Protein AF-A0A530BSA9-F1 (afdb_monomer_lite)

Secondary structure (DSSP, 8-state):
----TTHHHHHHHHTTTSTT--HHHHHHHHHT--EEEEE-HHHHHSHHHHHHHHHHHHHHHHH-SEEEEEESSTTTHHHHHHHHHHHHHH-TT-EEESS-TT-SEEEEESSPPP---S-EEEEEEETTEEEEESSS---B-S----HHHHHHHHHHHHHHHHHHHGGG-TT-PPPSEEEEETTT--SS-TT----SS--EEEEEEEEE--SHHHHHHHHHHTT-TTEEEEEEEE--PBPPGGGTTT-TT--GGGTTSBHHHHHHHHTTTSEEEEEEE-S-HHHHHHHH-----SEEEE--S-HHHHHHHHHT--SEEEEEEE-SS-EEEEEEETTSSS--GGGGG--SSPPPPHHHHHHHHTT---

Radius of gyration: 21.4 Å; chains: 1; bounding box: 60×52×54 Å

Sequence (366 aa):
MAFANFIDRAATAASQVLADFHLGDFKAALEKQVVAVAFDDQAASCPEGQATLDLTVRLLARLYPVLAILPLDSAANSQTQALERLAKSINPKVGIRRSGKFATVCVVAGVTRPSLRCPTFFMGSDGWSAKLSRTDPVGSGPSLLPYGAGAASCFGAANVFRTIFAAQLTGAELDETIDLSLYSYDNTKAGEAGPIDFPVDLGETHLVGLGAIGHGSLWTLARQPGLSGRLHVIDHETIELSNLQRYALAGQAEIGMSKAVLATTALRSTALDVEAHPLKWAEYVMRRGNWVFDQVGVALDTAADRLAVQGALPRWIANAWTQEHDLGISRHGFDDSRACLCCMYLPSGKSKDEHQLIAEELGIPE

Structure (mmCIF, N/CA/C/O backbone):
data_AF-A0A530BSA9-F1
#
_entry.id   AF-A0A530BSA9-F1
#
loop_
_atom_site.group_PDB
_atom_site.id
_atom_site.type_symbol
_atom_site.label_atom_id
_atom_site.label_alt_id
_atom_site.label_comp_id
_atom_site.label_asym_id
_atom_site.label_entity_id
_atom_site.label_seq_id
_atom_site.pdbx_PDB_ins_code
_atom_site.Cartn_x
_atom_site.Cartn_y
_atom_site.Cartn_z
_atom_site.occupancy
_atom_site.B_iso_or_equiv
_atom_site.auth_seq_id
_atom_site.auth_comp_id
_atom_site.auth_asym_id
_atom_site.auth_atom_id
_atom_site.pdbx_PDB_model_num
ATOM 1 N N . MET A 1 1 ? -12.580 -16.799 18.072 1.00 59.59 1 MET A N 1
ATOM 2 C CA . MET A 1 1 ? -13.027 -16.015 16.893 1.00 59.59 1 MET A CA 1
ATOM 3 C C . MET A 1 1 ? -12.268 -16.504 15.668 1.00 59.59 1 MET A C 1
ATOM 5 O O . MET A 1 1 ? -11.357 -17.306 15.812 1.00 59.59 1 MET A O 1
ATOM 9 N N . ALA A 1 2 ? -12.671 -16.124 14.456 1.00 77.94 2 ALA A N 1
ATOM 10 C CA . ALA A 1 2 ? -12.071 -16.673 13.247 1.00 77.94 2 ALA A CA 1
ATOM 11 C C . ALA A 1 2 ? -11.001 -15.699 12.708 1.00 77.94 2 ALA A C 1
ATOM 13 O O . ALA A 1 2 ? -11.318 -14.666 12.133 1.00 77.94 2 ALA A O 1
ATOM 14 N N . PHE A 1 3 ? -9.725 -16.007 12.952 1.00 92.00 3 PHE A N 1
ATOM 15 C CA . PHE A 1 3 ? -8.593 -15.267 12.383 1.00 92.00 3 PHE A CA 1
ATOM 16 C C . PHE A 1 3 ? -8.544 -15.402 10.856 1.00 92.00 3 PHE A C 1
ATOM 18 O O . PHE A 1 3 ? -9.122 -16.338 10.289 1.00 92.00 3 PHE A O 1
ATOM 25 N N . ALA A 1 4 ? -7.799 -14.504 10.204 1.00 93.81 4 ALA A N 1
ATOM 26 C CA . ALA A 1 4 ? -7.450 -14.663 8.798 1.00 93.81 4 ALA A CA 1
ATOM 27 C C . ALA A 1 4 ? -6.827 -16.049 8.549 1.00 93.81 4 ALA A C 1
ATOM 29 O O . ALA A 1 4 ? -6.046 -16.550 9.357 1.00 93.81 4 ALA A O 1
ATOM 30 N N . ASN A 1 5 ? -7.148 -16.676 7.417 1.00 95.38 5 ASN A N 1
ATOM 31 C CA . ASN A 1 5 ? -6.605 -17.987 7.028 1.00 95.38 5 ASN A CA 1
ATOM 32 C C . ASN A 1 5 ? -5.099 -17.965 6.697 1.00 95.38 5 ASN A C 1
ATOM 34 O O . ASN A 1 5 ? -4.520 -19.014 6.450 1.00 95.38 5 ASN A O 1
ATOM 38 N N . PHE A 1 6 ? -4.473 -16.790 6.729 1.00 95.38 6 PHE A N 1
ATOM 39 C CA . PHE A 1 6 ? -3.034 -16.566 6.584 1.00 95.38 6 PHE A CA 1
ATOM 40 C C . PHE A 1 6 ? -2.387 -16.006 7.868 1.00 95.38 6 PHE A C 1
ATOM 42 O O . PHE A 1 6 ? -1.266 -15.497 7.825 1.00 95.38 6 PHE A O 1
ATOM 49 N N . ILE A 1 7 ? -3.076 -16.082 9.019 1.00 95.06 7 ILE A N 1
ATOM 50 C CA . ILE A 1 7 ? -2.608 -15.501 10.290 1.00 95.06 7 ILE A CA 1
ATOM 51 C C . ILE A 1 7 ? -1.245 -16.034 10.728 1.00 95.06 7 ILE A C 1
ATOM 53 O O . ILE A 1 7 ? -0.469 -15.280 11.299 1.00 95.06 7 ILE A O 1
ATOM 57 N N . ASP A 1 8 ? -0.920 -17.293 10.437 1.00 93.94 8 ASP A N 1
ATOM 58 C CA . ASP A 1 8 ? 0.343 -17.882 10.887 1.00 93.94 8 ASP A CA 1
ATOM 59 C C . ASP A 1 8 ? 1.545 -17.179 10.242 1.00 93.94 8 ASP A C 1
ATOM 61 O O . ASP A 1 8 ? 2.559 -16.970 10.897 1.00 93.94 8 ASP A O 1
ATOM 65 N N . ARG A 1 9 ? 1.402 -16.679 9.006 1.00 93.94 9 ARG A N 1
ATOM 66 C CA . ARG A 1 9 ? 2.452 -15.878 8.368 1.00 93.94 9 ARG A CA 1
ATOM 67 C C . ARG A 1 9 ? 2.527 -14.451 8.918 1.00 93.94 9 ARG A C 1
ATOM 69 O O . ARG A 1 9 ? 3.615 -13.883 8.960 1.00 93.94 9 ARG A O 1
ATOM 76 N N . ALA A 1 10 ? 1.407 -13.871 9.350 1.00 92.69 10 ALA A N 1
ATOM 77 C CA . ALA A 1 10 ? 1.422 -12.603 10.083 1.00 92.69 10 ALA A CA 1
ATOM 78 C C . ALA A 1 10 ? 2.063 -12.771 11.473 1.00 92.69 10 ALA A C 1
ATOM 80 O O . ALA A 1 10 ? 2.813 -11.905 11.907 1.00 92.69 10 ALA A O 1
ATOM 81 N N . ALA A 1 11 ? 1.831 -13.910 12.131 1.00 94.75 11 ALA A N 1
ATOM 82 C CA . ALA A 1 11 ? 2.467 -14.271 13.390 1.00 94.75 11 ALA A CA 1
ATOM 83 C C . ALA A 1 11 ? 3.986 -14.444 13.238 1.00 94.75 11 ALA A C 1
ATOM 85 O O . ALA A 1 11 ? 4.717 -13.946 14.081 1.00 94.75 11 ALA A O 1
ATOM 86 N N . THR A 1 12 ? 4.470 -15.055 12.147 1.00 93.50 12 THR A N 1
ATOM 87 C CA . THR A 1 12 ? 5.915 -15.109 11.844 1.00 93.50 12 THR A CA 1
ATOM 88 C C . THR A 1 12 ? 6.534 -13.719 11.691 1.00 93.50 12 THR A C 1
ATOM 90 O O . THR A 1 12 ? 7.651 -13.497 12.133 1.00 93.50 12 THR A O 1
ATOM 93 N N . ALA A 1 13 ? 5.830 -12.769 11.067 1.00 90.88 13 ALA A N 1
ATOM 94 C CA . ALA A 1 13 ? 6.328 -11.396 10.974 1.00 90.88 13 ALA A CA 1
ATOM 95 C C . ALA A 1 13 ? 6.307 -10.702 12.347 1.00 90.88 13 ALA A C 1
ATOM 97 O O . ALA A 1 13 ? 7.261 -10.033 12.724 1.00 90.88 13 ALA A O 1
ATOM 98 N N . ALA A 1 14 ? 5.242 -10.902 13.128 1.00 93.00 14 ALA A N 1
ATOM 99 C CA . ALA A 1 14 ? 5.136 -10.348 14.473 1.00 93.00 14 ALA A CA 1
ATOM 100 C C . ALA A 1 14 ? 6.213 -10.903 15.422 1.00 93.00 14 ALA A C 1
ATOM 102 O O . ALA A 1 14 ? 6.754 -10.149 16.223 1.00 93.00 14 ALA A O 1
ATOM 103 N N . SER A 1 15 ? 6.583 -12.183 15.306 1.00 93.94 15 SER A N 1
ATOM 104 C CA . SER A 1 15 ? 7.619 -12.795 16.149 1.00 93.94 15 SER A CA 1
ATOM 105 C C . SER A 1 15 ? 9.019 -12.226 15.927 1.00 93.94 15 SER A C 1
ATOM 107 O O . SER A 1 15 ? 9.897 -12.480 16.739 1.00 93.94 15 SER A O 1
ATOM 109 N N . GLN A 1 16 ? 9.242 -11.491 14.833 1.00 90.44 16 GLN A N 1
ATOM 110 C CA . GLN A 1 16 ? 10.512 -10.809 14.575 1.00 90.44 16 GLN A CA 1
ATOM 111 C C . GLN A 1 16 ? 10.633 -9.490 15.348 1.00 90.44 16 GLN A C 1
ATOM 113 O O . GLN A 1 16 ? 11.740 -9.031 15.580 1.00 90.44 16 GLN A O 1
ATOM 118 N N . VAL A 1 17 ? 9.510 -8.885 15.754 1.00 90.19 17 VAL A N 1
ATOM 119 C CA . VAL A 1 17 ? 9.490 -7.546 16.372 1.00 90.19 17 VAL A CA 1
ATOM 120 C C . VAL A 1 17 ? 8.943 -7.532 17.799 1.00 90.19 17 VAL A C 1
ATOM 122 O O . VAL A 1 17 ? 9.199 -6.588 18.541 1.00 90.19 17 VAL A O 1
ATOM 125 N N . LEU A 1 18 ? 8.172 -8.548 18.192 1.00 93.69 18 LEU A N 1
ATOM 126 C CA . LEU A 1 18 ? 7.590 -8.662 19.528 1.00 93.69 18 LEU A CA 1
ATOM 127 C C . LEU A 1 18 ? 8.505 -9.477 20.448 1.00 93.69 18 LEU A C 1
ATOM 129 O O . LEU A 1 18 ? 8.825 -10.629 20.154 1.00 93.69 18 LEU A O 1
ATOM 133 N N . ALA A 1 19 ? 8.878 -8.893 21.585 1.00 93.38 19 ALA A N 1
ATOM 134 C CA . ALA A 1 19 ? 9.577 -9.581 22.662 1.00 93.38 19 ALA A CA 1
ATOM 135 C C . ALA A 1 19 ? 8.682 -10.648 23.317 1.00 93.38 19 ALA A C 1
ATOM 137 O O . ALA A 1 19 ? 7.460 -10.493 23.377 1.00 93.38 19 ALA A O 1
ATOM 138 N N . ASP A 1 20 ? 9.304 -11.724 23.813 1.00 92.31 20 ASP A N 1
ATOM 139 C CA . ASP A 1 20 ? 8.638 -12.846 24.495 1.00 92.31 20 ASP A CA 1
ATOM 140 C C . ASP A 1 20 ? 7.454 -13.432 23.699 1.00 92.31 20 ASP A C 1
ATOM 142 O O . ASP A 1 20 ? 6.377 -13.723 24.226 1.00 92.31 20 ASP A O 1
ATOM 146 N N . PHE A 1 21 ? 7.640 -13.579 22.383 1.00 95.62 21 PHE A N 1
ATOM 147 C CA . PHE A 1 21 ? 6.563 -13.971 21.485 1.00 95.62 21 PHE A CA 1
ATOM 148 C C . PHE A 1 21 ? 6.069 -15.406 21.731 1.00 95.62 21 PHE A C 1
ATOM 150 O O . PHE A 1 21 ? 6.778 -16.392 21.511 1.00 95.62 21 PHE A O 1
ATOM 157 N N . HIS A 1 22 ? 4.777 -15.524 22.040 1.00 95.31 22 HIS A N 1
ATOM 158 C CA . HIS A 1 22 ? 4.049 -16.788 22.063 1.00 95.31 22 HIS A CA 1
ATOM 159 C C . HIS A 1 22 ? 2.799 -16.711 21.180 1.00 95.31 22 HIS A C 1
ATOM 161 O O . HIS A 1 22 ? 1.947 -15.836 21.339 1.00 95.31 22 HIS A O 1
ATOM 167 N N . LEU A 1 23 ? 2.642 -17.676 20.265 1.00 94.88 23 LEU A N 1
ATOM 168 C CA . LEU A 1 23 ? 1.548 -17.680 19.283 1.00 94.88 23 LEU A CA 1
ATOM 169 C C . LEU A 1 23 ? 0.153 -17.645 19.933 1.00 94.88 23 LEU A C 1
ATOM 171 O O . LEU A 1 23 ? -0.753 -16.989 19.414 1.00 94.88 23 LEU A O 1
ATOM 175 N N . GLY A 1 24 ? -0.026 -18.364 21.046 1.00 94.94 24 GLY A N 1
ATOM 176 C CA . GLY A 1 24 ? -1.286 -18.395 21.792 1.00 94.94 24 GLY A CA 1
ATOM 177 C C . GLY A 1 24 ? -1.647 -17.027 22.370 1.00 94.94 24 GLY A C 1
ATOM 178 O O . GLY A 1 24 ? -2.765 -16.552 22.166 1.00 94.94 24 GLY A O 1
ATOM 179 N N . ASP A 1 25 ? -0.680 -16.365 23.003 1.00 94.94 25 ASP A N 1
ATOM 180 C CA . ASP A 1 25 ? -0.862 -15.049 23.619 1.00 94.94 25 ASP A CA 1
ATOM 181 C C . ASP A 1 25 ? -1.067 -13.957 22.573 1.00 94.94 25 ASP A C 1
ATOM 183 O O . ASP A 1 25 ? -1.945 -13.111 22.732 1.00 94.94 25 ASP A O 1
ATOM 187 N N . PHE A 1 26 ? -0.341 -14.018 21.454 1.00 96.44 26 PHE A N 1
ATOM 188 C CA . PHE A 1 26 ? -0.537 -13.128 20.312 1.00 96.44 26 PHE A CA 1
ATOM 189 C C . PHE A 1 26 ? -1.966 -13.221 19.757 1.00 96.44 26 PHE A C 1
ATOM 191 O O . PHE A 1 26 ? -2.657 -12.210 19.603 1.00 96.44 26 PHE A O 1
ATOM 198 N N . LYS A 1 27 ? -2.454 -14.446 19.516 1.00 96.00 27 LYS A N 1
ATOM 199 C CA . LYS A 1 27 ? -3.832 -14.694 19.065 1.00 96.00 27 LYS A CA 1
ATOM 200 C C . LYS A 1 27 ? -4.846 -14.190 20.102 1.00 96.00 27 LYS A C 1
ATOM 202 O O . LYS A 1 27 ? -5.770 -13.459 19.742 1.00 96.00 27 LYS A O 1
ATOM 207 N N . ALA A 1 28 ? -4.646 -14.491 21.384 1.00 95.06 28 ALA A N 1
ATOM 208 C CA . ALA A 1 28 ? -5.519 -14.027 22.462 1.00 95.06 28 ALA A CA 1
ATOM 209 C C . ALA A 1 28 ? -5.525 -12.493 22.614 1.00 95.06 28 ALA A C 1
ATOM 211 O O . ALA A 1 28 ? -6.565 -11.905 22.921 1.00 95.06 28 ALA A O 1
ATOM 212 N N . ALA A 1 29 ? -4.388 -11.827 22.390 1.00 95.69 29 ALA A N 1
ATOM 213 C CA . ALA A 1 29 ? -4.276 -10.373 22.413 1.00 95.69 29 ALA A CA 1
ATOM 214 C C . ALA A 1 29 ? -5.097 -9.736 21.289 1.00 95.69 29 ALA A C 1
ATOM 216 O O . ALA A 1 29 ? -5.849 -8.802 21.561 1.00 95.69 29 ALA A O 1
ATOM 217 N N . LEU A 1 30 ? -5.015 -10.278 20.067 1.00 96.88 30 LEU A N 1
ATOM 218 C CA . LEU A 1 30 ? -5.797 -9.832 18.910 1.00 96.88 30 LEU A CA 1
ATOM 219 C C . LEU A 1 30 ? -7.305 -10.069 19.079 1.00 96.88 30 LEU A C 1
ATOM 221 O O . LEU A 1 30 ? -8.102 -9.218 18.692 1.00 96.88 30 LEU A O 1
ATOM 225 N N . GLU A 1 31 ? -7.722 -11.190 19.673 1.00 95.62 31 GLU A N 1
ATOM 226 C CA . GLU A 1 31 ? -9.144 -11.501 19.901 1.00 95.62 31 GLU A CA 1
ATOM 227 C C . GLU A 1 31 ? -9.848 -10.522 20.836 1.00 95.62 31 GLU A C 1
ATOM 229 O O . GLU A 1 31 ? -11.055 -10.314 20.720 1.00 95.62 31 GLU A O 1
ATOM 234 N N . LYS A 1 32 ? -9.108 -9.906 21.757 1.00 95.62 32 LYS A N 1
ATOM 235 C CA . LYS A 1 32 ? -9.653 -8.889 22.662 1.00 95.62 32 LYS A CA 1
ATOM 236 C C . LYS A 1 32 ? -9.929 -7.563 21.953 1.00 95.62 32 LYS A C 1
ATOM 238 O O . LYS A 1 32 ? -10.599 -6.710 22.530 1.00 95.62 32 LYS A O 1
ATOM 243 N N . GLN A 1 33 ? -9.420 -7.377 20.734 1.00 96.94 33 GLN A N 1
ATOM 244 C CA . GLN A 1 33 ? -9.454 -6.094 20.047 1.00 96.94 33 GLN A CA 1
ATOM 245 C C . GLN A 1 33 ? -10.701 -5.931 19.190 1.00 96.94 33 GLN A C 1
ATOM 247 O O . GLN A 1 33 ? -11.131 -6.835 18.474 1.00 96.94 33 GLN A O 1
ATOM 252 N N . VAL A 1 34 ? -11.234 -4.716 19.223 1.00 97.81 34 VAL A N 1
ATOM 253 C CA . VAL A 1 34 ? -12.199 -4.218 18.247 1.00 97.81 34 VAL A CA 1
ATOM 254 C C . VAL A 1 34 ? -11.616 -2.917 17.733 1.00 97.81 34 VAL A C 1
ATOM 256 O O . VAL A 1 34 ? -11.692 -1.892 18.413 1.00 97.81 34 VAL A O 1
ATOM 259 N N . VAL A 1 35 ? -11.003 -2.969 16.553 1.00 98.62 35 VAL A N 1
ATOM 260 C CA . VAL A 1 35 ? -10.395 -1.781 15.952 1.00 98.62 35 VAL A CA 1
ATOM 261 C C . VAL A 1 35 ? -11.472 -1.027 15.185 1.00 98.62 35 VAL A C 1
ATOM 263 O O . VAL A 1 35 ? -12.074 -1.560 14.250 1.00 98.62 35 VAL A O 1
ATOM 266 N N . ALA A 1 36 ? -11.759 0.197 15.612 1.00 98.75 36 ALA A N 1
ATOM 267 C CA . ALA A 1 36 ? -12.737 1.052 14.960 1.00 98.75 36 ALA A CA 1
ATOM 268 C C . ALA A 1 36 ? -12.096 1.856 13.825 1.00 98.75 36 ALA A C 1
ATOM 270 O O . ALA A 1 36 ? -11.032 2.442 14.001 1.00 98.75 36 ALA A O 1
ATOM 271 N N . VAL A 1 37 ? -12.777 1.901 12.683 1.00 98.81 37 VAL A N 1
ATOM 272 C CA . VAL A 1 37 ? -12.518 2.812 11.567 1.00 98.81 37 VAL A CA 1
ATOM 273 C C . VAL A 1 37 ? -13.721 3.738 11.481 1.00 98.81 37 VAL A C 1
ATOM 275 O O . VAL A 1 37 ? -14.795 3.327 11.033 1.00 98.81 37 VAL A O 1
ATOM 278 N N . ALA A 1 38 ? -13.559 4.959 11.979 1.00 98.69 38 ALA A N 1
ATOM 279 C CA . ALA A 1 38 ? -14.596 5.979 11.980 1.00 98.69 38 ALA A CA 1
ATOM 280 C C . ALA A 1 38 ? -14.354 7.012 10.879 1.00 98.69 38 ALA A C 1
ATOM 282 O O . ALA A 1 38 ? -13.208 7.350 10.590 1.00 98.69 38 ALA A O 1
ATOM 283 N N . PHE A 1 39 ? -15.422 7.504 10.258 1.00 98.75 39 PHE A N 1
ATOM 284 C CA . PHE A 1 39 ? -15.304 8.480 9.179 1.00 98.75 39 PHE A CA 1
ATOM 285 C C . PHE A 1 39 ? -16.577 9.285 8.970 1.00 98.75 39 PHE A C 1
ATOM 287 O O . PHE A 1 39 ? -17.673 8.782 9.200 1.00 98.75 39 PHE A O 1
ATOM 294 N N . ASP A 1 40 ? -16.429 10.529 8.538 1.00 98.31 40 ASP A N 1
ATOM 295 C CA . ASP A 1 40 ? -17.534 11.423 8.193 1.00 98.31 40 ASP A CA 1
ATOM 296 C C . ASP A 1 40 ? -17.662 11.611 6.674 1.00 98.31 40 ASP A C 1
ATOM 298 O O . ASP A 1 40 ? -16.943 10.990 5.885 1.00 98.31 40 ASP A O 1
ATOM 302 N N . ASP A 1 41 ? -18.611 12.446 6.260 1.00 97.94 41 ASP A N 1
ATOM 303 C CA . ASP A 1 41 ? -18.875 12.754 4.858 1.00 97.94 41 ASP A CA 1
ATOM 304 C C . ASP A 1 41 ? -17.671 13.396 4.159 1.00 97.94 41 ASP A C 1
ATOM 306 O O . ASP A 1 41 ? -17.429 13.128 2.983 1.00 97.94 41 ASP A O 1
ATOM 310 N N . GLN A 1 42 ? -16.868 14.188 4.880 1.00 97.25 42 GLN A N 1
ATOM 311 C CA . GLN A 1 42 ? -15.681 14.841 4.324 1.00 97.25 42 GLN A CA 1
ATOM 312 C C . GLN A 1 42 ? -14.692 13.795 3.809 1.00 97.25 42 GLN A C 1
ATOM 314 O O . GLN A 1 42 ? -14.276 13.866 2.655 1.00 97.25 42 GLN A O 1
ATOM 319 N N . ALA A 1 43 ? -14.397 12.778 4.621 1.00 97.69 43 ALA A N 1
ATOM 320 C CA . ALA A 1 43 ? -13.536 11.678 4.201 1.00 97.69 43 ALA A CA 1
ATOM 321 C C . ALA A 1 43 ? -14.224 10.702 3.233 1.00 97.69 43 ALA A C 1
ATOM 323 O O . ALA A 1 43 ? -13.566 10.124 2.369 1.00 97.69 43 ALA A O 1
ATOM 324 N N . ALA A 1 44 ? -15.536 10.486 3.365 1.00 97.56 44 ALA A N 1
ATOM 325 C CA . ALA A 1 44 ? -16.269 9.555 2.508 1.00 97.56 44 ALA A CA 1
ATOM 326 C C . ALA A 1 44 ? -16.449 10.069 1.071 1.00 97.56 44 ALA A C 1
ATOM 328 O O . ALA A 1 44 ? -16.553 9.257 0.149 1.00 97.56 44 ALA A O 1
ATOM 329 N N . SER A 1 45 ? -16.501 11.387 0.874 1.00 95.81 45 SER A N 1
ATOM 330 C CA . SER A 1 45 ? -16.795 12.015 -0.419 1.00 95.81 45 SER A CA 1
ATOM 331 C C . SER A 1 45 ? -15.558 12.525 -1.162 1.00 95.81 45 SER A C 1
ATOM 333 O O . SER A 1 45 ? -15.601 12.611 -2.391 1.00 95.81 45 SER A O 1
ATOM 335 N N . CYS A 1 46 ? -14.455 12.833 -0.468 1.00 95.75 46 CYS A N 1
ATOM 336 C CA . CYS A 1 46 ? -13.243 13.333 -1.117 1.00 95.75 46 CYS A CA 1
ATOM 337 C C . CYS A 1 46 ? -12.288 12.197 -1.552 1.00 95.75 46 CYS A C 1
ATOM 339 O O . CYS A 1 46 ? -12.224 11.153 -0.894 1.00 95.75 46 CYS A O 1
ATOM 341 N N . PRO A 1 47 ? -11.511 12.373 -2.640 1.00 96.31 47 PRO A N 1
ATOM 342 C CA . PRO A 1 47 ? -10.653 11.307 -3.168 1.00 96.31 47 PRO A CA 1
ATOM 343 C C . PRO A 1 47 ? -9.556 10.865 -2.190 1.00 96.31 47 PRO A C 1
ATOM 345 O O . PRO A 1 47 ? -9.329 9.668 -2.008 1.00 96.31 47 PRO A O 1
ATOM 348 N N . GLU A 1 48 ? -8.906 11.814 -1.515 1.00 97.44 48 GLU A N 1
ATOM 349 C CA . GLU A 1 48 ? -7.875 11.528 -0.513 1.00 97.44 48 GLU A CA 1
ATOM 350 C C . GLU A 1 48 ? -8.422 10.766 0.704 1.00 97.44 48 GLU A C 1
ATOM 352 O O . GLU A 1 48 ? -7.802 9.814 1.187 1.00 97.44 48 GLU A O 1
ATOM 357 N N . GLY A 1 49 ? -9.608 11.146 1.186 1.00 98.06 49 GLY A N 1
ATOM 358 C CA . GLY A 1 49 ? -10.290 10.466 2.284 1.00 98.06 49 GLY A CA 1
ATOM 359 C C . GLY A 1 49 ? -10.691 9.041 1.906 1.00 98.06 49 GLY A C 1
ATOM 360 O O . GLY A 1 49 ? -10.435 8.099 2.659 1.00 98.06 49 GLY A O 1
ATOM 361 N N . GLN A 1 50 ? -11.214 8.842 0.693 1.00 98.12 50 GLN A N 1
ATOM 362 C CA . GLN A 1 50 ? -11.531 7.512 0.169 1.00 98.12 50 GLN A CA 1
ATOM 363 C C . GLN A 1 50 ? -10.284 6.633 0.014 1.00 98.12 50 GLN A C 1
ATOM 365 O O . GLN A 1 50 ? -10.329 5.448 0.354 1.00 98.12 50 GLN A O 1
ATOM 370 N N . ALA A 1 51 ? -9.170 7.194 -0.467 1.00 98.38 51 ALA A N 1
ATOM 371 C CA . ALA A 1 51 ? -7.894 6.489 -0.552 1.00 98.38 51 ALA A CA 1
ATOM 372 C C . ALA A 1 51 ? -7.375 6.100 0.842 1.00 98.38 51 ALA A C 1
ATOM 374 O O . ALA A 1 51 ? -6.969 4.953 1.040 1.00 98.38 51 ALA A O 1
ATOM 375 N N . THR A 1 52 ? -7.476 7.013 1.815 1.00 98.69 52 THR A N 1
ATOM 376 C CA . THR A 1 52 ? -7.128 6.751 3.219 1.00 98.69 52 THR A CA 1
ATOM 377 C C . THR A 1 52 ? -7.952 5.583 3.770 1.00 98.69 52 THR A C 1
ATOM 379 O O . THR A 1 52 ? -7.413 4.596 4.264 1.00 98.69 52 THR A O 1
ATOM 382 N N . LEU A 1 53 ? -9.278 5.627 3.609 1.00 98.81 53 LEU A N 1
ATOM 383 C CA . LEU A 1 53 ? -10.177 4.577 4.090 1.00 98.81 53 LEU A CA 1
ATOM 384 C C . LEU A 1 53 ? -9.924 3.216 3.426 1.00 98.81 53 LEU A C 1
ATOM 386 O O . LEU A 1 53 ? -9.917 2.195 4.119 1.00 98.81 53 LEU A O 1
ATOM 390 N N . ASP A 1 54 ? -9.704 3.182 2.108 1.00 98.69 54 ASP A N 1
ATOM 391 C CA . ASP A 1 54 ? -9.406 1.946 1.373 1.00 98.69 54 ASP A CA 1
ATOM 392 C C . ASP A 1 54 ? -8.126 1.280 1.899 1.00 98.69 54 ASP A C 1
ATOM 394 O O . ASP A 1 54 ? -8.151 0.090 2.233 1.00 98.69 54 ASP A O 1
ATOM 398 N N . LEU A 1 55 ? -7.024 2.027 2.032 1.00 98.81 55 LEU A N 1
ATOM 399 C CA . LEU A 1 55 ? -5.763 1.446 2.492 1.00 98.81 55 LEU A CA 1
ATOM 400 C C . LEU A 1 55 ? -5.797 1.096 3.981 1.00 98.81 55 LEU A C 1
ATOM 402 O O . LEU A 1 55 ? -5.375 -0.001 4.344 1.00 98.81 55 LEU A O 1
ATOM 406 N N . THR A 1 56 ? -6.365 1.945 4.841 1.00 98.88 56 THR A N 1
ATOM 407 C CA . THR A 1 56 ? -6.550 1.617 6.262 1.00 98.88 56 THR A CA 1
ATOM 408 C C . THR A 1 56 ? -7.320 0.308 6.432 1.00 98.88 56 THR A C 1
ATOM 410 O O . THR A 1 56 ? -6.869 -0.579 7.157 1.00 98.88 56 THR A O 1
ATOM 413 N N . VAL A 1 57 ? -8.454 0.129 5.744 1.00 98.75 57 VAL A N 1
ATOM 414 C CA . VAL A 1 57 ? -9.231 -1.116 5.848 1.00 98.75 57 VAL A CA 1
ATOM 415 C C . VAL A 1 57 ? -8.437 -2.310 5.322 1.00 98.75 57 VAL A C 1
ATOM 417 O O . VAL A 1 57 ? -8.471 -3.375 5.944 1.00 98.75 57 VAL A O 1
ATOM 420 N N . ARG A 1 58 ? -7.675 -2.146 4.231 1.00 98.56 58 ARG A N 1
ATOM 421 C CA . ARG A 1 58 ? -6.783 -3.199 3.722 1.00 98.56 58 ARG A CA 1
ATOM 422 C C . ARG A 1 58 ? -5.770 -3.645 4.765 1.00 98.56 58 ARG A C 1
ATOM 424 O O . ARG A 1 58 ? -5.611 -4.850 4.956 1.00 98.56 58 ARG A O 1
ATOM 431 N N . LEU A 1 59 ? -5.107 -2.701 5.426 1.00 98.50 59 LEU A N 1
ATOM 432 C CA . LEU A 1 59 ? -4.093 -2.982 6.439 1.00 98.50 59 LEU A CA 1
ATOM 433 C C . LEU A 1 59 ? -4.716 -3.647 7.670 1.00 98.50 59 LEU A C 1
ATOM 435 O O . LEU A 1 59 ? -4.284 -4.722 8.085 1.00 98.50 59 LEU A O 1
ATOM 439 N N . LEU A 1 60 ? -5.784 -3.062 8.217 1.00 98.50 60 LEU A N 1
ATOM 440 C CA . LEU A 1 60 ? -6.383 -3.541 9.460 1.00 98.50 60 LEU A CA 1
ATOM 441 C C . LEU A 1 60 ? -7.051 -4.916 9.306 1.00 98.50 60 LEU A C 1
ATOM 443 O O . LEU A 1 60 ? -6.901 -5.765 10.184 1.00 98.50 60 LEU A O 1
ATOM 447 N N . ALA A 1 61 ? -7.737 -5.183 8.188 1.00 97.88 61 ALA A N 1
ATOM 448 C CA . ALA A 1 61 ? -8.437 -6.455 7.969 1.00 97.88 61 ALA A CA 1
ATOM 449 C C . ALA A 1 61 ? -7.497 -7.672 7.856 1.00 97.88 61 ALA A C 1
ATOM 451 O O . ALA A 1 61 ? -7.941 -8.810 8.034 1.00 97.88 61 ALA A O 1
ATOM 452 N N . ARG A 1 62 ? -6.206 -7.448 7.566 1.00 96.81 62 ARG A N 1
ATOM 453 C CA . ARG A 1 62 ? -5.183 -8.506 7.465 1.00 96.81 62 ARG A CA 1
ATOM 454 C C . ARG A 1 62 ? -4.770 -9.058 8.819 1.00 96.81 62 ARG A C 1
ATOM 456 O O . ARG A 1 62 ? -4.431 -10.234 8.907 1.00 96.81 62 ARG A O 1
ATOM 463 N N . LEU A 1 63 ? -4.798 -8.221 9.852 1.00 97.06 63 LEU A N 1
ATOM 464 C CA . LEU A 1 63 ? -4.280 -8.570 11.170 1.00 97.06 63 LEU A CA 1
ATOM 465 C C . LEU A 1 63 ? -5.387 -8.707 12.216 1.00 97.06 63 LEU A C 1
ATOM 467 O O . LEU A 1 63 ? -5.391 -9.664 12.990 1.00 97.06 63 LEU A O 1
ATOM 471 N N . TYR A 1 64 ? -6.338 -7.774 12.239 1.00 97.75 64 TYR A N 1
ATOM 472 C CA . TYR A 1 64 ? -7.323 -7.701 13.311 1.00 97.75 64 TYR A CA 1
ATOM 473 C C . TYR A 1 64 ? -8.570 -8.531 12.985 1.00 97.75 64 TYR A C 1
ATOM 475 O O . TYR A 1 64 ? -9.178 -8.356 11.926 1.00 97.75 64 TYR A O 1
ATOM 483 N N . PRO A 1 65 ? -8.998 -9.431 13.891 1.00 97.12 65 PRO A N 1
ATOM 484 C CA . PRO A 1 65 ? -10.122 -10.327 13.636 1.00 97.12 65 PRO A CA 1
ATOM 485 C C . PRO A 1 65 ? -11.478 -9.615 13.670 1.00 97.12 65 PRO A C 1
ATOM 487 O O . PRO A 1 65 ? -12.448 -10.161 13.149 1.00 97.12 65 PRO A O 1
ATOM 490 N N . VAL A 1 66 ? -11.576 -8.429 14.280 1.00 98.12 66 VAL A N 1
ATOM 491 C CA . VAL A 1 66 ? -12.823 -7.662 14.380 1.00 98.12 66 VAL A CA 1
ATOM 492 C C . VAL A 1 66 ? -12.573 -6.189 14.073 1.00 98.12 66 VAL A C 1
ATOM 494 O O . VAL A 1 66 ? -11.792 -5.531 14.761 1.00 98.12 66 VAL A O 1
ATOM 497 N N . LEU A 1 67 ? -13.303 -5.667 13.086 1.00 98.50 67 LEU A N 1
ATOM 498 C CA . LEU A 1 67 ? -13.350 -4.247 12.753 1.00 98.50 67 LEU A CA 1
ATOM 499 C C . LEU A 1 67 ? -14.732 -3.670 13.069 1.00 98.50 67 LEU A C 1
ATOM 501 O O . LEU A 1 67 ? -15.760 -4.308 12.825 1.00 98.50 67 LEU 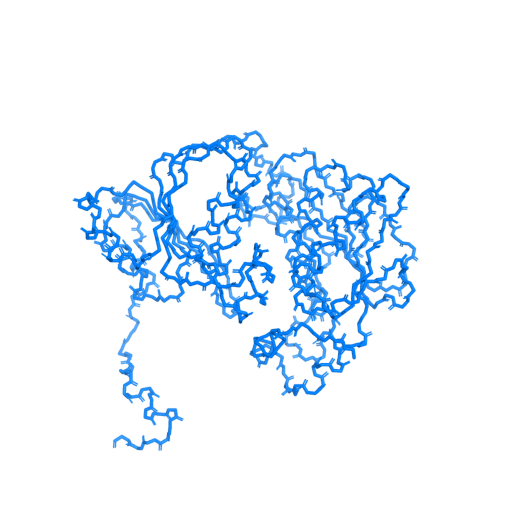A O 1
ATOM 505 N N . ALA A 1 68 ? -14.767 -2.443 13.580 1.00 98.38 68 ALA A N 1
ATOM 506 C CA . ALA A 1 68 ? -15.986 -1.648 13.656 1.00 98.38 68 ALA A CA 1
ATOM 507 C C . ALA A 1 68 ? -15.940 -0.554 12.582 1.00 98.38 68 ALA A C 1
ATOM 509 O O . ALA A 1 68 ? -15.071 0.306 12.641 1.00 98.38 68 ALA A O 1
ATOM 510 N N . ILE A 1 69 ? -16.847 -0.585 11.604 1.00 98.44 69 ILE A N 1
ATOM 511 C CA . ILE A 1 69 ? -16.898 0.398 10.509 1.00 98.44 69 ILE A CA 1
ATOM 512 C C . ILE A 1 69 ? -17.989 1.416 10.846 1.00 98.44 69 ILE A C 1
ATOM 514 O O . ILE A 1 69 ? -19.167 1.056 10.897 1.00 98.44 69 ILE A O 1
ATOM 518 N N . LEU A 1 70 ? -17.593 2.656 11.148 1.00 98.31 70 LEU A N 1
ATOM 519 C CA . LEU A 1 70 ? -18.434 3.635 11.842 1.00 98.31 70 LEU A CA 1
ATOM 520 C C . LEU A 1 70 ? -18.575 4.942 11.0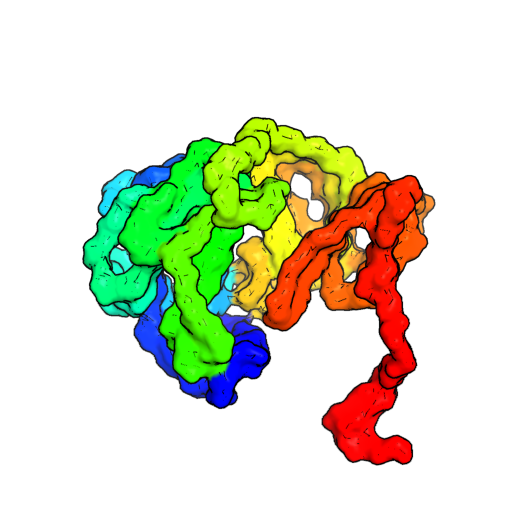42 1.00 98.31 70 LEU A C 1
ATOM 522 O O . LEU A 1 70 ? -17.752 5.843 11.207 1.00 98.31 70 LEU A O 1
ATOM 526 N N . PRO A 1 71 ? -19.621 5.086 10.213 1.00 98.00 71 PRO A N 1
ATOM 527 C CA . PRO A 1 71 ? -19.975 6.392 9.668 1.00 98.00 71 PRO A CA 1
ATOM 528 C C . PRO A 1 71 ? -20.412 7.327 10.811 1.00 98.00 71 PRO A C 1
ATOM 530 O O . PRO A 1 71 ? -21.181 6.929 11.691 1.00 98.00 71 PRO A O 1
ATOM 533 N N . LEU A 1 72 ? -19.893 8.554 10.824 1.00 97.44 72 LEU A N 1
ATOM 534 C CA . LEU A 1 72 ? -20.140 9.560 11.863 1.00 97.44 72 LEU A CA 1
ATOM 535 C C . LEU A 1 72 ? -21.334 10.467 11.553 1.00 97.44 72 LEU A C 1
ATOM 537 O O . LEU A 1 72 ? -21.868 11.105 12.459 1.00 97.44 72 LEU A O 1
ATOM 541 N N . ASP A 1 73 ? -21.795 10.463 10.307 1.00 96.31 73 ASP A N 1
ATOM 542 C CA . ASP A 1 73 ? -22.994 11.155 9.856 1.00 96.31 73 ASP A CA 1
ATOM 543 C C . ASP A 1 73 ? -23.782 10.303 8.849 1.00 96.31 73 ASP A C 1
ATOM 545 O O . ASP A 1 73 ? -23.378 9.206 8.448 1.00 96.31 73 ASP A O 1
ATOM 549 N N . SER A 1 74 ? -24.965 10.788 8.463 1.00 94.38 74 SER A N 1
ATOM 550 C CA . SER A 1 74 ? -25.851 10.038 7.578 1.00 94.38 74 SER A CA 1
ATOM 551 C C . SER A 1 74 ? -25.333 9.907 6.145 1.00 94.38 74 SER A C 1
ATOM 553 O O . SER A 1 74 ? -25.704 8.938 5.481 1.00 94.38 74 SER A O 1
ATOM 555 N N . ALA A 1 75 ? -24.526 10.856 5.664 1.00 94.38 75 ALA A N 1
ATOM 556 C CA . ALA A 1 75 ? -24.052 10.901 4.281 1.00 94.38 75 ALA A CA 1
ATOM 557 C C . ALA A 1 75 ? -22.896 9.908 4.048 1.00 94.38 75 ALA A C 1
ATOM 559 O O . ALA A 1 75 ? -22.888 9.175 3.051 1.00 94.38 75 ALA A O 1
ATOM 560 N N . ALA A 1 76 ? -22.035 9.736 5.056 1.00 95.25 76 ALA A N 1
ATOM 561 C CA . ALA A 1 76 ? -20.967 8.740 5.082 1.00 95.25 76 ALA A CA 1
ATOM 562 C C . ALA A 1 76 ? -21.463 7.278 5.020 1.00 95.25 76 ALA A C 1
ATOM 564 O O . ALA A 1 76 ? -20.724 6.388 4.593 1.00 95.25 76 ALA A O 1
ATOM 565 N N . ASN A 1 77 ? -22.721 6.992 5.391 1.00 94.12 77 ASN A N 1
ATOM 566 C CA . ASN A 1 77 ? -23.280 5.626 5.389 1.00 94.12 77 ASN A CA 1
ATOM 567 C C . ASN A 1 77 ? -23.163 4.908 4.036 1.00 94.12 77 ASN A C 1
ATOM 569 O O . ASN A 1 77 ? -23.087 3.677 3.988 1.00 94.12 77 ASN A O 1
ATOM 573 N N . SER A 1 78 ? -23.170 5.665 2.937 1.00 91.94 78 SER A N 1
ATOM 574 C CA . SER A 1 78 ? -23.048 5.121 1.581 1.00 91.94 78 SER A CA 1
ATOM 575 C C . SER A 1 78 ? -21.752 4.319 1.390 1.00 91.94 78 SER A C 1
ATOM 577 O O . SER A 1 78 ? -21.756 3.287 0.714 1.00 91.94 78 SER A O 1
ATOM 579 N N . GLN A 1 79 ? -20.672 4.720 2.067 1.00 95.75 79 GLN A N 1
ATOM 580 C CA . GLN A 1 79 ? -19.352 4.108 1.940 1.00 95.75 79 GLN A CA 1
ATOM 581 C C . GLN A 1 79 ? -19.164 2.874 2.836 1.00 95.75 79 GLN A C 1
ATOM 583 O O . GLN A 1 79 ? -18.330 2.010 2.549 1.00 95.75 79 GLN A O 1
ATOM 588 N N . THR A 1 80 ? -19.975 2.719 3.888 1.00 96.88 80 THR A N 1
ATOM 589 C CA . THR A 1 80 ? -19.860 1.616 4.856 1.00 96.88 80 THR A CA 1
ATOM 590 C C . THR A 1 80 ? -19.877 0.252 4.176 1.00 96.88 80 THR A C 1
ATOM 592 O O . THR A 1 80 ? -18.996 -0.571 4.415 1.00 96.88 80 THR A O 1
ATOM 595 N N . GLN A 1 81 ? -20.838 0.003 3.280 1.00 97.19 81 GLN A N 1
ATOM 596 C CA . GLN A 1 81 ? -20.973 -1.313 2.654 1.00 97.19 81 GLN A CA 1
ATOM 597 C C . GLN A 1 81 ? -19.776 -1.657 1.754 1.00 97.19 81 GLN A C 1
ATOM 599 O O . GLN A 1 81 ? -19.405 -2.828 1.658 1.00 97.19 81 GLN A O 1
ATOM 604 N N . ALA A 1 82 ? -19.168 -0.663 1.101 1.00 98.00 82 ALA A N 1
ATOM 605 C CA . ALA A 1 82 ? -17.980 -0.863 0.277 1.00 98.00 82 ALA A CA 1
ATOM 606 C C . ALA A 1 82 ? -16.773 -1.265 1.140 1.00 98.00 82 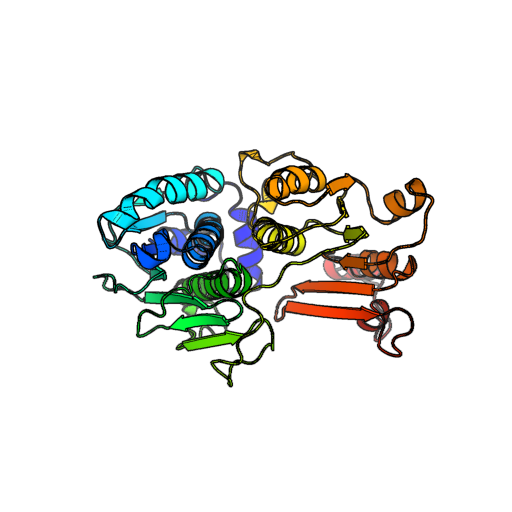ALA A C 1
ATOM 608 O O . ALA A 1 82 ? -16.108 -2.253 0.831 1.00 98.00 82 ALA A O 1
ATOM 609 N N . LEU A 1 83 ? -16.555 -0.579 2.267 1.00 98.62 83 LEU A N 1
ATOM 610 C CA . LEU A 1 83 ? -15.481 -0.897 3.214 1.00 98.62 83 LEU A CA 1
ATOM 611 C C . LEU A 1 83 ? -15.684 -2.264 3.889 1.00 98.62 83 LEU A C 1
ATOM 613 O O . LEU A 1 83 ? -14.736 -3.037 4.018 1.00 98.62 83 LEU A O 1
ATOM 617 N N . GLU A 1 84 ? -16.922 -2.616 4.256 1.00 98.38 84 GLU A N 1
ATOM 618 C CA . GLU A 1 84 ? -17.247 -3.950 4.782 1.00 98.38 84 GLU A CA 1
ATOM 619 C C . GLU A 1 84 ? -16.932 -5.054 3.756 1.00 98.38 84 GLU A C 1
ATOM 621 O O . GLU A 1 84 ? -16.372 -6.097 4.108 1.00 98.38 84 GLU A O 1
ATOM 626 N N . ARG A 1 85 ? -17.286 -4.837 2.479 1.00 98.44 85 ARG A N 1
ATOM 627 C CA . ARG A 1 85 ? -16.980 -5.773 1.385 1.00 98.44 85 ARG A CA 1
ATOM 628 C C . ARG A 1 85 ? -15.474 -5.890 1.161 1.00 98.44 85 ARG A C 1
ATOM 630 O O . ARG A 1 85 ? -14.983 -7.008 1.025 1.00 98.44 85 ARG A O 1
ATOM 637 N N . LEU A 1 86 ? -14.750 -4.772 1.181 1.00 98.56 86 LEU A N 1
ATOM 638 C CA . LEU A 1 86 ? -13.295 -4.748 1.055 1.00 98.56 86 LEU A CA 1
ATOM 639 C C . LEU A 1 86 ? -12.634 -5.572 2.165 1.00 98.56 86 LEU A C 1
ATOM 641 O O . LEU A 1 86 ? -11.888 -6.501 1.862 1.00 98.56 86 LEU A O 1
ATOM 645 N N . ALA A 1 87 ? -12.975 -5.321 3.431 1.00 98.44 87 ALA A N 1
ATOM 646 C CA . ALA A 1 87 ? -12.440 -6.077 4.564 1.00 98.44 87 ALA A CA 1
ATOM 647 C C . ALA A 1 87 ? -12.669 -7.593 4.409 1.00 98.44 87 ALA A C 1
ATOM 649 O O . ALA A 1 87 ? -11.745 -8.390 4.582 1.00 98.44 87 ALA A O 1
ATOM 650 N N . LYS A 1 88 ? -13.887 -7.996 4.018 1.00 98.19 88 LYS A N 1
ATOM 651 C CA . LYS A 1 88 ? -14.251 -9.408 3.815 1.00 98.19 88 LYS A CA 1
ATOM 652 C C . LYS A 1 88 ? -13.582 -10.050 2.603 1.00 98.19 88 LYS A C 1
ATOM 654 O O . LYS A 1 88 ? -13.319 -11.248 2.635 1.00 98.19 88 LYS A O 1
ATOM 659 N N . SER A 1 89 ? -13.293 -9.279 1.555 1.00 98.00 89 SER A N 1
ATOM 660 C CA . SER A 1 89 ? -12.559 -9.783 0.385 1.00 98.00 89 SER A CA 1
ATOM 661 C C . SER A 1 89 ? -11.131 -10.210 0.740 1.00 98.00 89 SER A C 1
ATOM 663 O O . SER A 1 89 ? -10.582 -11.115 0.121 1.00 98.00 89 SER A O 1
ATOM 665 N N . ILE A 1 90 ? -10.554 -9.600 1.776 1.00 97.62 90 ILE A N 1
ATOM 666 C CA . ILE A 1 90 ? -9.211 -9.890 2.282 1.00 97.62 90 ILE A CA 1
ATOM 667 C C . ILE A 1 90 ? -9.269 -11.023 3.301 1.00 97.62 90 ILE A C 1
ATOM 669 O O . ILE A 1 90 ? -8.587 -12.038 3.168 1.00 97.62 90 ILE A O 1
ATOM 673 N N . ASN A 1 91 ? -10.093 -10.840 4.330 1.00 97.38 91 ASN A N 1
ATOM 674 C CA . ASN A 1 91 ? -10.272 -11.775 5.423 1.00 97.38 91 ASN A CA 1
ATOM 675 C C . ASN A 1 91 ? -11.762 -12.135 5.515 1.00 97.38 91 ASN A C 1
ATOM 677 O O . ASN A 1 91 ? -12.520 -11.430 6.181 1.00 97.38 91 ASN A O 1
ATOM 681 N N . PRO A 1 92 ? -12.206 -13.251 4.907 1.00 96.94 92 PRO A N 1
ATOM 682 C CA . PRO A 1 92 ? -13.616 -13.661 4.915 1.00 96.94 92 PRO A CA 1
ATOM 683 C C . PRO A 1 92 ? -14.190 -13.888 6.312 1.00 96.94 92 PRO A C 1
ATOM 685 O O . PRO A 1 92 ? -15.405 -13.909 6.498 1.00 96.94 92 PRO A O 1
ATOM 688 N N . LYS A 1 93 ? -13.305 -14.095 7.288 1.00 96.69 93 LYS A N 1
ATOM 689 C CA . LYS A 1 93 ? -13.619 -14.392 8.679 1.00 96.69 93 LYS A CA 1
ATOM 690 C C . LYS A 1 93 ? -13.633 -13.143 9.568 1.00 96.69 93 LYS A C 1
ATOM 692 O O . LYS A 1 93 ? -13.987 -13.263 10.740 1.00 96.69 93 LYS A O 1
ATOM 697 N N . VAL A 1 94 ? -13.293 -11.965 9.030 1.00 97.75 94 VAL A N 1
ATOM 698 C CA . VAL A 1 94 ? -13.306 -10.708 9.786 1.00 97.75 94 VAL A CA 1
ATOM 699 C C . VAL A 1 94 ? -14.708 -10.422 10.327 1.00 97.75 94 VAL A C 1
ATOM 701 O O . VAL A 1 94 ? -15.703 -10.381 9.597 1.00 97.75 94 VAL A O 1
ATOM 704 N N . GLY A 1 95 ? -14.797 -10.228 11.639 1.00 97.38 95 GLY A N 1
ATOM 705 C CA . GLY A 1 95 ? -16.006 -9.764 12.297 1.00 97.38 95 GLY A CA 1
ATOM 706 C C . GLY A 1 95 ? -16.225 -8.289 11.988 1.00 97.38 95 GLY A C 1
ATOM 707 O O . GLY A 1 95 ? -15.342 -7.471 12.223 1.00 97.38 95 GLY A O 1
ATOM 708 N N . ILE A 1 96 ? -17.410 -7.938 11.496 1.00 97.62 96 ILE A N 1
ATOM 709 C CA . ILE A 1 96 ? -17.786 -6.548 11.228 1.00 97.62 96 ILE A CA 1
ATOM 710 C C . ILE A 1 96 ? -18.815 -6.097 12.259 1.00 97.62 96 ILE A C 1
ATOM 712 O O . ILE A 1 96 ? -19.862 -6.729 12.418 1.00 97.62 96 ILE A O 1
ATOM 716 N N . ARG A 1 97 ? -18.532 -4.987 12.942 1.00 96.94 97 ARG A N 1
ATOM 717 C CA . ARG A 1 97 ? -19.461 -4.312 13.855 1.00 96.94 97 ARG A CA 1
ATOM 718 C C . ARG A 1 97 ? -19.882 -2.961 13.284 1.00 96.94 97 ARG A C 1
ATOM 720 O O . ARG A 1 97 ? -19.072 -2.241 12.715 1.00 96.94 97 ARG A O 1
ATOM 727 N N . ARG A 1 98 ? -21.145 -2.598 13.509 1.00 94.19 98 ARG A N 1
ATOM 728 C CA . ARG A 1 98 ? -21.726 -1.288 13.145 1.00 94.19 98 ARG A CA 1
ATOM 729 C C . ARG A 1 98 ? -21.906 -0.360 14.346 1.00 94.19 98 ARG A C 1
ATOM 731 O O . ARG A 1 98 ? -22.676 0.588 14.315 1.00 94.19 98 ARG A O 1
ATOM 738 N N . SER A 1 99 ? -21.246 -0.690 15.450 1.00 93.75 99 SER A N 1
ATOM 739 C CA . SER A 1 99 ? -21.261 0.081 16.687 1.00 93.75 99 SER A CA 1
ATOM 740 C C . SER A 1 99 ? -19.852 0.110 17.253 1.00 93.75 99 SER A C 1
ATOM 742 O O . SER A 1 99 ? -19.182 -0.923 17.283 1.00 93.75 99 SER A O 1
ATOM 744 N N . GLY A 1 100 ? -19.428 1.277 17.736 1.00 91.19 100 GLY A N 1
ATOM 745 C CA . GLY A 1 100 ? -18.160 1.439 18.447 1.00 91.19 100 GLY A CA 1
ATOM 746 C C . GLY A 1 100 ? -18.198 0.945 19.895 1.00 91.19 100 GLY A C 1
ATOM 747 O O . GLY A 1 100 ? -17.245 1.145 20.644 1.00 91.19 100 GLY A O 1
ATOM 748 N N . LYS A 1 101 ? -19.286 0.288 20.321 1.00 91.56 101 LYS A N 1
ATOM 749 C CA . LYS A 1 101 ? -19.345 -0.368 21.628 1.00 91.56 101 LYS A CA 1
ATOM 750 C C . LYS A 1 101 ? -18.219 -1.406 21.721 1.00 91.56 101 LYS A C 1
ATOM 752 O O . LYS A 1 101 ? -18.140 -2.317 20.894 1.00 91.56 101 LYS A O 1
ATOM 757 N N . PHE A 1 102 ? -17.393 -1.276 22.760 1.00 93.25 102 PHE A N 1
ATOM 758 C CA . PHE A 1 102 ? -16.191 -2.085 23.002 1.00 93.25 102 PHE A CA 1
ATOM 759 C C . PHE A 1 102 ? -15.024 -1.845 22.034 1.00 93.25 102 PHE A C 1
ATOM 761 O O . PHE A 1 102 ? -14.127 -2.681 21.992 1.00 93.25 102 PHE A O 1
ATOM 768 N N . ALA A 1 103 ? -15.019 -0.745 21.270 1.00 97.56 103 ALA A N 1
ATOM 769 C CA . ALA A 1 103 ? -13.830 -0.344 20.522 1.00 97.56 103 ALA A CA 1
ATOM 770 C C . ALA A 1 103 ? -12.640 -0.197 21.483 1.00 97.56 103 ALA A C 1
ATOM 772 O O . ALA A 1 103 ? -12.752 0.480 22.508 1.00 97.56 103 ALA A O 1
ATOM 773 N N . THR A 1 104 ? -11.529 -0.859 21.169 1.00 98.00 104 THR A N 1
ATOM 774 C CA . THR A 1 104 ? -10.310 -0.826 21.989 1.00 98.00 104 THR A CA 1
ATOM 775 C C . THR A 1 104 ? -9.324 0.220 21.493 1.00 98.00 104 THR A C 1
ATOM 777 O O . THR A 1 104 ? -8.626 0.821 22.302 1.00 98.00 104 THR A O 1
ATOM 780 N N . VAL A 1 105 ? -9.312 0.475 20.184 1.00 98.50 105 VAL A N 1
ATOM 781 C CA . VAL A 1 105 ? -8.543 1.530 19.514 1.00 98.50 105 VAL A CA 1
ATOM 782 C C . VAL A 1 105 ? -9.369 2.043 18.333 1.00 98.50 105 VAL A C 1
ATOM 784 O O . VAL A 1 105 ? -10.099 1.268 17.709 1.00 98.50 105 VAL A O 1
ATOM 787 N N . CYS A 1 106 ? -9.269 3.332 18.021 1.00 98.69 106 CYS A N 1
ATOM 788 C CA . CYS A 1 106 ? -9.970 3.962 16.908 1.00 98.69 106 CYS A CA 1
ATOM 789 C C . CYS A 1 106 ? -8.994 4.683 15.975 1.00 98.69 106 CYS A C 1
ATOM 791 O O . CYS A 1 106 ? -8.114 5.411 16.430 1.00 98.69 106 CYS A O 1
ATOM 793 N N . VAL A 1 107 ? -9.194 4.524 14.671 1.00 98.81 107 VAL A N 1
ATOM 794 C CA . VAL A 1 107 ? -8.651 5.421 13.651 1.00 98.81 107 VAL A CA 1
ATOM 795 C C . VAL A 1 107 ? -9.798 6.190 13.007 1.00 98.81 107 VAL A C 1
ATOM 797 O O . VAL A 1 107 ? -10.871 5.631 12.768 1.00 98.81 107 VAL A O 1
ATOM 800 N N . VAL A 1 108 ? -9.586 7.477 12.760 1.00 98.75 108 VAL A N 1
ATOM 801 C CA . VAL A 1 108 ? -10.614 8.403 12.277 1.00 98.75 108 VAL A CA 1
ATOM 802 C C . VAL A 1 108 ? -10.119 9.075 11.010 1.00 98.75 108 VAL A C 1
ATOM 804 O O . VAL A 1 108 ? -9.046 9.663 11.038 1.00 98.75 108 VAL A O 1
ATOM 807 N N . ALA A 1 109 ? -10.895 9.027 9.933 1.00 98.44 109 ALA A N 1
ATOM 808 C CA . ALA A 1 109 ? -10.667 9.856 8.752 1.00 98.44 109 ALA A CA 1
ATOM 809 C C . ALA A 1 109 ? -11.749 10.938 8.674 1.00 98.44 109 ALA A C 1
ATOM 811 O O . ALA A 1 109 ? -12.932 10.628 8.803 1.00 98.44 109 ALA A O 1
ATOM 812 N N . GLY A 1 110 ? -11.352 12.192 8.464 1.00 97.31 110 GLY A N 1
ATOM 813 C CA . GLY A 1 110 ? -12.281 13.317 8.348 1.00 97.31 110 GLY A CA 1
ATOM 814 C C . GLY A 1 110 ? -12.089 14.389 9.414 1.00 97.31 110 GLY A C 1
ATOM 815 O O . GLY A 1 110 ? -11.036 14.480 10.052 1.00 97.31 110 GLY A O 1
ATOM 816 N N . VAL A 1 111 ? -13.113 15.221 9.588 1.00 97.69 111 VAL A N 1
ATOM 817 C CA . VAL A 1 111 ? -13.101 16.412 10.459 1.00 97.69 111 VAL A CA 1
ATOM 818 C C . VAL A 1 111 ? -13.969 16.251 11.710 1.00 97.69 111 VAL A C 1
ATOM 820 O O . VAL A 1 111 ? -13.929 17.081 12.618 1.00 97.69 111 VAL A O 1
ATOM 823 N N . THR A 1 112 ? -14.739 15.170 11.794 1.00 97.69 112 THR A N 1
ATOM 824 C CA . THR A 1 112 ? -15.667 14.899 12.891 1.00 97.69 112 THR A CA 1
ATOM 825 C C . THR A 1 112 ? -15.036 14.004 13.948 1.00 97.69 112 THR A C 1
ATOM 827 O O . THR A 1 112 ? -14.460 12.954 13.661 1.00 97.69 112 THR A O 1
ATOM 830 N N . ARG A 1 113 ? -15.196 14.382 15.219 1.00 96.88 113 ARG A N 1
ATOM 831 C CA . ARG A 1 113 ? -14.737 13.570 16.348 1.00 96.88 113 ARG A CA 1
ATOM 832 C C . ARG A 1 113 ? -15.758 12.477 16.692 1.00 96.88 113 ARG A C 1
ATOM 834 O O . ARG A 1 113 ? -16.915 12.799 16.969 1.00 96.88 113 ARG A O 1
ATOM 841 N N . PRO A 1 114 ? -15.349 11.200 16.782 1.00 95.81 114 PRO A N 1
ATOM 842 C CA . PRO A 1 114 ? -16.235 10.148 17.254 1.00 95.81 114 PRO A CA 1
ATOM 843 C C . PRO A 1 114 ? -16.478 10.269 18.765 1.00 95.81 114 PRO A C 1
ATOM 845 O O . PRO A 1 114 ? -15.576 10.583 19.541 1.00 95.81 114 PRO A O 1
ATOM 848 N N . SER A 1 115 ? -17.685 9.926 19.214 1.00 94.06 115 SER A N 1
ATOM 849 C CA . SER A 1 115 ? -18.005 9.801 20.646 1.00 94.06 115 SER A CA 1
ATOM 850 C C . SER A 1 115 ? -17.568 8.435 21.201 1.00 94.06 115 SER A C 1
ATOM 852 O O . SER A 1 115 ? -18.398 7.629 21.622 1.00 94.06 115 SER A O 1
ATOM 854 N N . LEU A 1 116 ? -16.261 8.149 21.168 1.00 94.50 116 LEU A N 1
ATOM 855 C CA . LEU A 1 116 ? -15.661 6.897 21.653 1.00 94.50 116 LEU A CA 1
ATOM 856 C C . LEU A 1 116 ? -14.701 7.154 22.820 1.00 94.50 116 LEU A C 1
ATOM 858 O O . LEU A 1 116 ? -14.052 8.191 22.895 1.00 94.50 116 LEU A O 1
ATOM 862 N N . ARG A 1 117 ? -14.619 6.194 23.747 1.00 93.50 117 ARG A N 1
ATOM 863 C CA . ARG A 1 117 ? -13.743 6.248 24.931 1.00 93.50 117 ARG A CA 1
ATOM 864 C C . ARG A 1 117 ? -12.600 5.242 24.800 1.00 93.50 117 ARG A C 1
ATOM 866 O O . ARG A 1 117 ? -12.516 4.293 25.572 1.00 93.50 117 ARG A O 1
ATOM 873 N N . CYS A 1 118 ? -11.762 5.430 23.790 1.00 96.88 118 CYS A N 1
ATOM 874 C CA . CYS A 1 118 ? -10.574 4.617 23.532 1.00 96.88 118 CYS A CA 1
ATOM 875 C C . CYS A 1 118 ? -9.460 5.493 22.932 1.00 96.88 118 CYS A C 1
ATOM 877 O O . CYS A 1 118 ? -9.761 6.586 22.435 1.00 96.88 118 CYS A O 1
ATOM 879 N N . PRO A 1 119 ? -8.192 5.036 22.936 1.00 97.75 119 PRO A N 1
ATOM 880 C CA . PRO A 1 119 ? -7.138 5.658 22.140 1.00 97.75 119 PRO A CA 1
ATOM 881 C C . PRO A 1 119 ? -7.612 5.884 20.702 1.00 97.75 119 PRO A C 1
ATOM 883 O O . PRO A 1 119 ? -8.216 4.993 20.098 1.00 97.75 119 PRO A O 1
ATOM 886 N N . THR A 1 120 ? -7.411 7.100 20.199 1.00 98.38 120 THR A N 1
ATOM 887 C CA . THR A 1 120 ? -7.954 7.554 18.917 1.00 98.38 120 THR A CA 1
ATOM 888 C C . THR A 1 120 ? -6.868 8.271 18.127 1.00 98.38 120 THR A C 1
ATOM 890 O O . THR A 1 120 ? -6.192 9.138 18.673 1.00 98.38 120 THR A O 1
ATOM 893 N N . PHE A 1 121 ? -6.726 7.912 16.852 1.00 98.75 121 PHE A N 1
ATOM 894 C CA . PHE A 1 121 ? -5.781 8.522 15.920 1.00 98.75 121 PHE A CA 1
ATOM 895 C C . PHE A 1 121 ? -6.546 9.113 14.738 1.00 98.75 121 PHE A C 1
ATOM 897 O O . PHE A 1 121 ? -7.226 8.394 14.006 1.00 98.75 121 PHE A O 1
ATOM 904 N N . PHE A 1 122 ? -6.450 10.421 14.561 1.00 98.75 122 PHE A N 1
ATOM 905 C CA . PHE A 1 122 ? -7.024 11.143 13.439 1.00 98.75 122 PHE A CA 1
ATOM 906 C C . PHE A 1 122 ? -6.028 11.124 12.290 1.00 98.75 122 PHE A C 1
ATOM 908 O O . PHE A 1 122 ? -4.915 11.611 12.440 1.00 98.75 122 PHE A O 1
ATOM 915 N N . MET A 1 123 ? -6.420 10.543 11.166 1.00 98.50 123 MET A N 1
ATOM 916 C CA . MET A 1 123 ? -5.618 10.411 9.958 1.00 98.50 123 MET A CA 1
ATOM 917 C C . MET A 1 123 ? -6.216 11.282 8.862 1.00 98.50 123 MET A C 1
ATOM 919 O O . MET A 1 123 ? -7.436 11.441 8.768 1.00 98.50 123 MET A O 1
ATOM 923 N N . GLY A 1 124 ? -5.358 11.787 7.993 1.00 97.69 124 GLY A N 1
ATOM 924 C CA . GLY A 1 124 ? -5.782 12.526 6.823 1.00 97.69 124 GLY A CA 1
ATOM 925 C C . GLY A 1 124 ? -4.594 12.938 5.980 1.00 97.69 124 GLY A C 1
ATOM 926 O O . GLY A 1 124 ? -3.465 12.502 6.206 1.00 97.69 124 GLY A O 1
ATOM 927 N N . SER A 1 125 ? -4.843 13.770 4.987 1.00 96.81 125 SER A N 1
ATOM 928 C CA . SER A 1 125 ? -3.809 14.161 4.038 1.00 96.81 125 SER A CA 1
ATOM 929 C C . SER A 1 125 ? -4.136 15.477 3.362 1.00 96.81 125 SER A C 1
ATOM 931 O O . SER A 1 125 ? -5.235 16.004 3.513 1.00 96.81 125 SER A O 1
ATOM 933 N N . ASP A 1 126 ? -3.152 16.028 2.666 1.00 94.50 126 ASP A N 1
ATOM 934 C CA . ASP A 1 126 ? -3.340 17.145 1.747 1.00 94.50 126 ASP A CA 1
ATOM 935 C C . ASP A 1 126 ? -2.310 17.020 0.620 1.00 94.50 126 ASP A C 1
ATOM 937 O O . ASP A 1 126 ? -1.132 17.354 0.783 1.00 94.50 126 ASP A O 1
ATOM 941 N N . GLY A 1 127 ? -2.724 16.399 -0.485 1.00 94.12 127 GLY A N 1
ATOM 942 C CA . GLY A 1 127 ? -1.858 16.034 -1.603 1.00 94.12 127 GLY A CA 1
ATOM 943 C C . GLY A 1 127 ? -0.690 15.125 -1.198 1.00 94.12 127 GLY A C 1
ATOM 944 O O . GLY A 1 127 ? -0.833 13.912 -1.022 1.00 94.12 127 GLY A O 1
ATOM 945 N N . TRP A 1 128 ? 0.497 15.720 -1.076 1.00 94.38 128 TRP A N 1
ATOM 946 C CA . TRP A 1 128 ? 1.735 15.033 -0.691 1.00 94.38 128 TRP A CA 1
ATOM 947 C C . TRP A 1 128 ? 1.914 14.899 0.823 1.00 94.38 128 TRP A C 1
ATOM 949 O O . TRP A 1 128 ? 2.710 14.067 1.258 1.00 94.38 128 TRP A O 1
ATOM 959 N N . SER A 1 129 ? 1.199 15.697 1.619 1.00 94.81 129 SER A N 1
ATOM 960 C CA . SER A 1 129 ? 1.307 15.679 3.077 1.00 94.81 129 SER A CA 1
ATOM 961 C C . SER A 1 129 ? 0.475 14.556 3.681 1.00 94.81 129 SER A C 1
ATOM 963 O O . SER A 1 129 ? -0.738 14.488 3.478 1.00 94.81 129 SER A O 1
ATOM 965 N N . ALA A 1 130 ? 1.120 13.700 4.466 1.00 96.75 130 ALA A N 1
ATOM 966 C CA . ALA A 1 130 ? 0.484 12.723 5.334 1.00 96.75 130 ALA A CA 1
ATOM 967 C C . ALA A 1 130 ? 0.310 13.317 6.731 1.00 96.75 130 ALA A C 1
ATOM 969 O O . ALA A 1 130 ? 1.283 13.775 7.332 1.00 96.75 130 ALA A O 1
ATOM 970 N N . LYS A 1 131 ? -0.920 13.285 7.251 1.00 97.19 131 LYS A N 1
ATOM 971 C CA . LYS A 1 131 ? -1.271 13.884 8.538 1.00 97.19 131 LYS A CA 1
ATOM 972 C C . LYS A 1 131 ? -1.759 12.822 9.515 1.00 97.19 131 LYS A C 1
ATOM 974 O O . LYS A 1 131 ? -2.582 11.972 9.169 1.00 97.19 131 LYS A O 1
ATOM 979 N N . LEU A 1 132 ? -1.279 12.897 10.751 1.00 98.19 132 LEU A N 1
ATOM 980 C CA . LEU A 1 132 ? -1.804 12.133 11.877 1.00 98.19 132 LEU A CA 1
ATOM 981 C C . LEU A 1 132 ? -1.830 13.010 13.130 1.00 98.19 132 LEU A C 1
ATOM 983 O O . LEU A 1 132 ? -0.912 13.788 13.353 1.00 98.19 132 LEU A O 1
ATOM 987 N N . SER A 1 133 ? -2.857 12.881 13.963 1.00 98.00 133 SER A N 1
ATOM 988 C CA . SER A 1 133 ? -2.920 13.515 15.282 1.00 98.00 133 SER A CA 1
ATOM 989 C C . SER A 1 133 ? -3.598 12.598 16.292 1.00 98.00 133 SER A C 1
ATOM 991 O O . SER A 1 133 ? -4.540 11.876 15.965 1.00 98.00 133 SER A O 1
ATOM 993 N N . ARG A 1 134 ? -3.144 12.634 17.545 1.00 97.25 134 ARG A N 1
ATOM 994 C CA . ARG A 1 134 ? -3.828 11.991 18.679 1.00 97.25 134 ARG A CA 1
ATOM 995 C C . ARG A 1 134 ? -4.861 12.890 19.346 1.00 97.25 134 ARG A C 1
ATOM 997 O O . ARG A 1 134 ? -5.719 12.393 20.078 1.00 97.25 134 ARG A O 1
ATOM 1004 N N . THR A 1 135 ? -4.783 14.199 19.121 1.00 95.69 135 THR A N 1
ATOM 1005 C CA . THR A 1 135 ? -5.640 15.164 19.808 1.00 95.69 135 THR A CA 1
ATOM 1006 C C . THR A 1 135 ? -6.857 15.496 18.978 1.00 95.69 135 THR A C 1
ATOM 1008 O O . THR A 1 135 ? -7.961 15.312 19.484 1.00 95.69 135 THR A O 1
ATOM 1011 N N . ASP A 1 136 ? -6.692 15.914 17.721 1.00 96.75 136 ASP A N 1
ATOM 1012 C CA . ASP A 1 136 ? -7.736 16.580 16.938 1.00 96.75 136 ASP A CA 1
ATOM 1013 C C . ASP A 1 136 ? -7.885 16.028 15.515 1.00 96.75 136 ASP A C 1
ATOM 1015 O O . ASP A 1 136 ? -6.899 15.589 14.924 1.00 96.75 136 ASP A O 1
ATOM 1019 N N . PRO A 1 137 ? -9.106 16.058 14.941 1.00 98.00 137 PRO A N 1
ATOM 1020 C CA . PRO A 1 137 ? -9.321 15.745 13.533 1.00 98.00 137 PRO A CA 1
ATOM 1021 C C . PRO A 1 137 ? -8.429 16.579 12.610 1.00 98.00 137 PRO A C 1
ATOM 1023 O O . PRO A 1 137 ? -8.361 17.799 12.746 1.00 98.00 137 PRO A O 1
ATOM 1026 N N . VAL A 1 138 ? -7.778 15.915 11.651 1.00 97.19 138 VAL A N 1
ATOM 1027 C CA . VAL A 1 138 ? -6.853 16.558 10.699 1.00 97.19 138 VAL A CA 1
ATOM 1028 C C . VAL A 1 138 ? -7.470 16.789 9.315 1.00 97.19 138 VAL A C 1
ATOM 1030 O O . VAL A 1 138 ? -6.979 17.641 8.577 1.00 97.19 138 VAL A O 1
ATOM 1033 N N . GLY A 1 139 ? -8.559 16.080 8.980 1.00 96.94 139 GLY A N 1
ATOM 1034 C CA . GLY A 1 139 ? -9.240 16.162 7.684 1.00 96.94 139 GLY A CA 1
ATOM 1035 C C . GLY A 1 139 ? -8.406 15.680 6.490 1.00 96.94 139 GLY A C 1
ATOM 1036 O O . GLY A 1 139 ? -7.198 15.469 6.584 1.00 96.94 139 GLY A O 1
ATOM 1037 N N . SER A 1 140 ? -9.065 15.520 5.345 1.00 96.81 140 SER A N 1
ATOM 1038 C CA . SER A 1 140 ? -8.412 15.233 4.059 1.00 96.81 140 SER A CA 1
ATOM 1039 C C . SER A 1 140 ? -8.607 16.359 3.040 1.00 96.81 140 SER A C 1
ATOM 1041 O O . SER A 1 140 ? -9.664 16.993 3.009 1.00 96.81 140 SER A O 1
ATOM 1043 N N . GLY A 1 141 ? -7.593 16.599 2.209 1.00 94.56 141 GLY A N 1
ATOM 1044 C CA . GLY A 1 141 ? -7.623 17.546 1.101 1.00 94.56 141 GLY A CA 1
ATOM 1045 C C . GLY A 1 141 ? -8.477 17.051 -0.074 1.00 94.56 141 GLY A C 1
ATOM 1046 O O . GLY A 1 141 ? -8.843 15.874 -0.140 1.00 94.56 141 GLY A O 1
ATOM 1047 N N . PRO A 1 142 ? -8.838 17.940 -1.015 1.00 94.19 142 PRO A N 1
ATOM 1048 C CA . PRO A 1 142 ? -9.686 17.591 -2.150 1.00 94.19 142 PRO A CA 1
ATOM 1049 C C . PRO A 1 142 ? -8.906 17.065 -3.364 1.00 94.19 142 PRO A C 1
ATOM 1051 O O . PRO A 1 142 ? -9.521 16.845 -4.409 1.00 94.19 142 PRO A O 1
ATOM 1054 N N . SER A 1 143 ? -7.575 16.930 -3.291 1.00 94.44 143 SER A N 1
ATOM 1055 C CA . SER A 1 143 ? -6.787 16.536 -4.460 1.00 94.44 143 SER A CA 1
ATOM 1056 C C . SER A 1 143 ? -7.072 15.091 -4.877 1.00 94.44 143 SER A C 1
ATOM 1058 O O . SER A 1 143 ? -7.712 14.319 -4.166 1.00 94.44 143 SER A O 1
ATOM 1060 N N . LEU A 1 144 ? -6.584 14.710 -6.057 1.00 93.81 144 LEU A N 1
ATOM 1061 C CA . LEU A 1 144 ? -6.628 13.323 -6.523 1.00 93.81 144 LEU A CA 1
ATOM 1062 C C . LEU A 1 144 ? -5.370 12.534 -6.132 1.00 93.81 144 LEU A C 1
ATOM 1064 O O . LEU A 1 144 ? -5.254 11.365 -6.488 1.00 93.81 144 LEU A O 1
ATOM 1068 N N . LEU A 1 145 ? -4.411 13.156 -5.439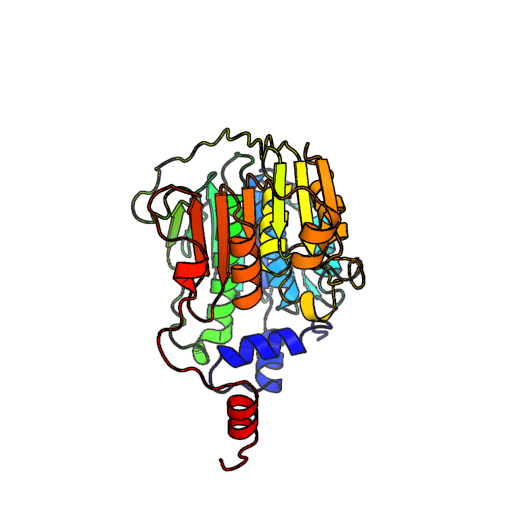 1.00 95.12 145 LEU A N 1
ATOM 1069 C CA . LEU A 1 145 ? -3.118 12.538 -5.179 1.00 95.12 145 LEU A CA 1
ATOM 1070 C C . LEU A 1 145 ? -3.218 11.488 -4.060 1.00 95.12 145 LEU A C 1
ATOM 1072 O O . LEU A 1 145 ? -3.683 11.794 -2.962 1.00 95.12 145 LEU A O 1
ATOM 1076 N N . PRO A 1 146 ? -2.737 10.253 -4.286 1.00 95.69 146 PRO A N 1
ATOM 1077 C CA . PRO A 1 146 ? -2.858 9.173 -3.306 1.00 95.69 146 PRO A CA 1
ATOM 1078 C C . PRO A 1 146 ? -1.732 9.148 -2.260 1.00 95.69 146 PRO A C 1
ATOM 1080 O O . PRO A 1 146 ? -1.766 8.319 -1.350 1.00 95.69 146 PRO A O 1
ATOM 1083 N N . TYR A 1 147 ? -0.710 9.996 -2.399 1.00 95.75 147 TYR A N 1
ATOM 1084 C CA . TYR A 1 147 ? 0.554 9.868 -1.672 1.00 95.75 147 TYR A CA 1
ATOM 1085 C C . TYR A 1 147 ? 0.394 10.103 -0.166 1.00 95.75 147 TYR A C 1
ATOM 1087 O O . TYR A 1 147 ? 0.650 9.192 0.626 1.00 95.75 147 TYR A O 1
ATOM 1095 N N . GLY A 1 148 ? -0.072 11.293 0.231 1.00 96.50 148 GLY A N 1
ATOM 1096 C CA . GLY A 1 148 ? -0.278 11.628 1.640 1.00 96.50 148 GLY A CA 1
ATOM 1097 C C . GLY A 1 148 ? -1.273 10.681 2.313 1.00 96.50 148 GLY A C 1
ATOM 1098 O O . GLY A 1 148 ? -1.005 10.167 3.398 1.00 96.50 148 GLY A O 1
ATOM 1099 N N . ALA A 1 149 ? -2.376 10.372 1.624 1.00 97.94 149 ALA A N 1
ATOM 1100 C CA . ALA A 1 149 ? -3.406 9.439 2.084 1.00 97.94 149 ALA A CA 1
ATOM 1101 C C . ALA A 1 149 ? -2.842 8.033 2.358 1.00 97.94 149 ALA A C 1
ATOM 1103 O O . ALA A 1 149 ? -3.143 7.405 3.381 1.00 97.94 149 ALA A O 1
ATOM 1104 N N . GLY A 1 150 ? -1.982 7.545 1.459 1.00 98.12 150 GLY A N 1
ATOM 1105 C CA . GLY A 1 150 ? -1.314 6.257 1.596 1.00 98.12 150 GLY A CA 1
ATOM 1106 C C . GLY A 1 150 ? -0.439 6.188 2.850 1.00 98.12 150 GLY A C 1
ATOM 1107 O O . GLY A 1 150 ? -0.597 5.287 3.675 1.00 98.12 150 GLY A O 1
ATOM 1108 N N . ALA A 1 151 ? 0.445 7.170 3.044 1.00 97.56 151 ALA A N 1
ATOM 1109 C CA . ALA A 1 151 ? 1.311 7.203 4.223 1.00 97.56 151 ALA A CA 1
ATOM 1110 C C . ALA A 1 151 ? 0.536 7.428 5.531 1.00 97.56 151 ALA A C 1
ATOM 1112 O O . ALA A 1 151 ? 0.813 6.743 6.516 1.00 97.56 151 ALA A O 1
ATOM 1113 N N . ALA A 1 152 ? -0.480 8.296 5.544 1.00 98.44 152 ALA A N 1
ATOM 1114 C CA . ALA A 1 152 ? -1.327 8.516 6.719 1.00 98.44 152 ALA A CA 1
ATOM 1115 C C . ALA A 1 152 ? -2.020 7.224 7.183 1.00 98.44 152 ALA A C 1
ATOM 1117 O O . ALA A 1 152 ? -2.059 6.924 8.379 1.00 98.44 152 ALA A O 1
ATOM 1118 N N . SER A 1 153 ? -2.486 6.407 6.231 1.00 98.75 153 SER A N 1
ATOM 1119 C CA . SER A 1 153 ? -3.068 5.089 6.511 1.00 98.75 153 SER A CA 1
ATOM 1120 C C . SER A 1 153 ? -2.070 4.147 7.190 1.00 98.75 153 SER A C 1
ATOM 1122 O O . SER A 1 153 ? -2.428 3.444 8.140 1.00 98.75 153 SER A O 1
ATOM 1124 N N . CYS A 1 154 ? -0.816 4.139 6.722 1.00 98.06 154 CYS A N 1
ATOM 1125 C CA . CYS A 1 154 ? 0.266 3.350 7.309 1.00 98.06 154 CYS A CA 1
ATOM 1126 C C . CYS A 1 154 ? 0.596 3.818 8.732 1.00 98.06 154 CYS A C 1
ATOM 1128 O O . CYS A 1 154 ? 0.690 2.982 9.631 1.00 98.06 154 CYS A O 1
ATOM 1130 N N . PHE A 1 155 ? 0.704 5.131 8.965 1.00 98.25 155 PHE A N 1
ATOM 1131 C CA . PHE A 1 155 ? 0.955 5.678 10.301 1.00 98.25 155 PHE A CA 1
ATOM 1132 C C . PHE A 1 155 ? -0.167 5.340 11.282 1.00 98.25 155 PHE A C 1
ATOM 1134 O O . PHE A 1 155 ? 0.101 4.914 12.408 1.00 98.25 155 PHE A O 1
ATOM 1141 N N . GLY A 1 156 ? -1.428 5.451 10.859 1.00 98.56 156 GLY A N 1
ATOM 1142 C CA . GLY A 1 156 ? -2.558 5.052 11.692 1.00 98.56 156 GLY A CA 1
ATOM 1143 C C . GLY A 1 156 ? -2.527 3.569 12.049 1.00 98.56 156 GLY A C 1
ATOM 1144 O O . GLY A 1 156 ? -2.623 3.218 13.224 1.00 98.56 156 GLY A O 1
ATOM 1145 N N . ALA A 1 157 ? -2.319 2.687 11.067 1.00 98.50 157 ALA A N 1
ATOM 1146 C CA . ALA A 1 157 ? -2.211 1.249 11.312 1.00 98.50 157 ALA A CA 1
ATOM 1147 C C . ALA A 1 157 ? -1.028 0.897 12.239 1.00 98.50 157 ALA A C 1
ATOM 1149 O O . ALA A 1 157 ? -1.181 0.072 13.143 1.00 98.50 157 ALA A O 1
ATOM 1150 N N . ALA A 1 158 ? 0.122 1.558 12.075 1.00 97.12 158 ALA A N 1
ATOM 1151 C CA . ALA A 1 158 ? 1.288 1.380 12.938 1.00 97.12 158 ALA A CA 1
ATOM 1152 C C . ALA A 1 158 ? 1.018 1.817 14.388 1.00 97.12 158 ALA A C 1
ATOM 1154 O O . ALA A 1 158 ? 1.429 1.141 15.331 1.00 97.12 158 ALA A O 1
ATOM 1155 N N . ASN A 1 159 ? 0.291 2.918 14.596 1.00 98.50 159 ASN A N 1
ATOM 1156 C CA . ASN A 1 159 ? -0.121 3.361 15.931 1.00 98.50 159 ASN A CA 1
ATOM 1157 C C . ASN A 1 159 ? -1.135 2.413 16.585 1.00 98.50 159 ASN A C 1
ATOM 1159 O O . ASN A 1 159 ? -1.042 2.151 17.786 1.00 98.50 159 ASN A O 1
ATOM 1163 N N . VAL A 1 160 ? -2.057 1.828 15.811 1.00 98.62 160 VAL A N 1
ATOM 1164 C CA . VAL A 1 160 ? -2.946 0.766 16.311 1.00 98.62 160 VAL A CA 1
ATOM 1165 C C . VAL A 1 160 ? -2.126 -0.441 16.775 1.00 98.62 160 VAL A C 1
ATOM 1167 O O . VAL A 1 160 ? -2.355 -0.950 17.873 1.00 98.62 160 VAL A O 1
ATOM 1170 N N . PHE A 1 161 ? -1.138 -0.870 15.983 1.00 97.56 161 PHE A N 1
ATOM 1171 C CA . PHE A 1 161 ? -0.252 -1.978 16.342 1.00 97.56 161 PHE A CA 1
ATOM 1172 C C . PHE A 1 161 ? 0.538 -1.692 17.624 1.00 97.56 161 PHE A C 1
ATOM 1174 O O . PHE A 1 161 ? 0.460 -2.481 18.567 1.00 97.56 161 PHE A O 1
ATOM 1181 N N . ARG A 1 162 ? 1.213 -0.535 17.703 1.00 97.50 162 ARG A N 1
ATOM 1182 C CA . ARG A 1 162 ? 1.956 -0.106 18.901 1.00 97.50 162 ARG A CA 1
ATOM 1183 C C . ARG A 1 162 ? 1.066 -0.008 20.135 1.00 97.50 162 ARG A C 1
ATOM 1185 O O . ARG A 1 162 ? 1.470 -0.458 21.196 1.00 97.50 162 ARG A O 1
ATOM 1192 N N . THR A 1 163 ? -0.167 0.484 19.998 1.00 97.88 163 THR A N 1
ATOM 1193 C CA . THR A 1 163 ? -1.120 0.560 21.120 1.00 97.88 163 THR A CA 1
ATOM 1194 C C . THR A 1 163 ? -1.446 -0.823 21.686 1.00 97.88 163 T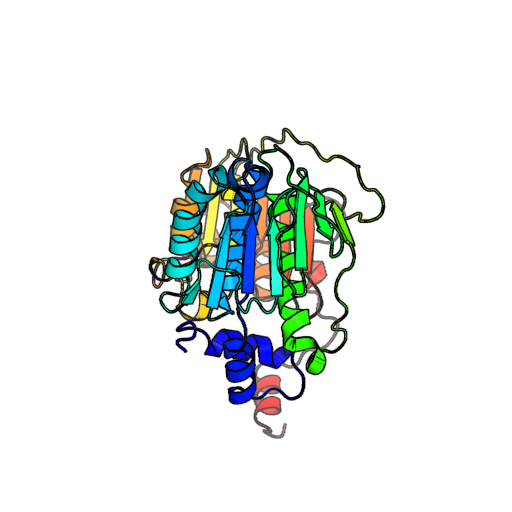HR A C 1
ATOM 1196 O O . THR A 1 163 ? -1.504 -1.005 22.900 1.00 97.88 163 THR A O 1
ATOM 1199 N N . ILE A 1 164 ? -1.671 -1.809 20.816 1.00 97.25 164 ILE A N 1
ATOM 1200 C CA . ILE A 1 164 ? -2.107 -3.154 21.220 1.00 97.25 164 ILE A CA 1
ATOM 1201 C C . ILE A 1 164 ? -0.948 -3.971 21.795 1.00 97.25 164 ILE A C 1
ATOM 1203 O O . ILE A 1 164 ? -1.146 -4.722 22.750 1.00 97.25 164 ILE A O 1
ATOM 1207 N N . PHE A 1 165 ? 0.250 -3.816 21.233 1.00 97.00 165 PHE A N 1
ATOM 1208 C CA . PHE A 1 165 ? 1.429 -4.607 21.586 1.00 97.00 165 PHE A CA 1
ATOM 1209 C C . PHE A 1 165 ? 2.481 -3.823 22.377 1.00 97.00 165 PHE A C 1
ATOM 1211 O O . PHE A 1 165 ? 3.623 -4.261 22.460 1.00 97.00 165 PHE A O 1
ATOM 1218 N N . ALA A 1 166 ? 2.110 -2.699 22.999 1.00 96.25 166 ALA A N 1
ATOM 1219 C CA . ALA A 1 166 ? 3.051 -1.800 23.670 1.00 96.25 166 ALA A CA 1
ATOM 1220 C C . ALA A 1 166 ? 3.974 -2.506 24.675 1.00 96.25 166 ALA A C 1
ATOM 1222 O O . ALA A 1 166 ? 5.163 -2.223 24.728 1.00 96.25 166 ALA A O 1
ATOM 1223 N N . ALA A 1 167 ? 3.437 -3.463 25.437 1.00 94.38 167 ALA A N 1
ATOM 1224 C CA . ALA A 1 167 ? 4.197 -4.212 26.437 1.00 94.38 167 ALA A CA 1
ATOM 1225 C C . ALA A 1 167 ? 5.237 -5.185 25.846 1.00 94.38 167 ALA A C 1
ATOM 1227 O O . ALA A 1 167 ? 6.110 -5.638 26.575 1.00 94.38 167 ALA A O 1
ATOM 1228 N N . GLN A 1 168 ? 5.129 -5.526 24.559 1.00 94.88 168 GLN A N 1
ATOM 1229 C CA . GLN A 1 168 ? 6.022 -6.454 23.852 1.00 94.88 168 GLN A CA 1
ATOM 1230 C C . GLN A 1 168 ? 6.970 -5.731 22.887 1.00 94.88 168 GLN A C 1
ATOM 1232 O O . GLN A 1 168 ? 7.790 -6.375 22.242 1.00 94.88 168 GLN A O 1
ATOM 1237 N N . LEU A 1 169 ? 6.856 -4.409 22.745 1.00 93.38 169 LEU A N 1
ATOM 1238 C CA . LEU A 1 169 ? 7.647 -3.631 21.799 1.00 93.38 169 LEU A CA 1
ATOM 1239 C C . LEU A 1 169 ? 8.718 -2.820 22.522 1.00 93.38 169 LEU A C 1
ATOM 1241 O O . LEU A 1 169 ? 8.444 -2.100 23.482 1.00 93.38 169 LEU A O 1
ATOM 1245 N N . THR A 1 170 ? 9.937 -2.868 21.996 1.00 86.69 170 THR A N 1
ATOM 1246 C CA . THR A 1 170 ? 10.975 -1.894 22.320 1.00 86.69 170 THR A CA 1
ATOM 1247 C C . THR A 1 170 ? 10.673 -0.601 21.554 1.00 86.69 170 THR A C 1
ATOM 1249 O O . THR A 1 170 ? 10.620 -0.588 20.329 1.00 86.69 170 THR A O 1
ATOM 1252 N N . GLY A 1 171 ? 10.408 0.501 22.265 1.00 83.81 171 GLY A N 1
ATOM 1253 C CA . GLY A 1 171 ? 10.057 1.779 21.625 1.00 83.81 171 GLY A CA 1
ATOM 1254 C C . GLY A 1 171 ? 8.610 1.860 21.121 1.00 83.81 171 GLY A C 1
ATOM 1255 O O . GLY A 1 171 ? 8.357 2.318 20.011 1.00 83.81 171 GLY A O 1
ATOM 1256 N N . ALA A 1 172 ? 7.640 1.454 21.944 1.00 90.25 172 ALA A N 1
ATOM 1257 C CA . ALA A 1 172 ? 6.206 1.538 21.643 1.00 90.25 172 ALA A CA 1
ATOM 1258 C C . ALA A 1 172 ? 5.610 2.965 21.669 1.00 90.25 172 ALA A C 1
ATOM 1260 O O . ALA A 1 172 ? 4.390 3.113 21.778 1.00 90.25 172 ALA A O 1
ATOM 1261 N N . GLU A 1 173 ? 6.450 4.001 21.605 1.00 95.25 173 GLU A N 1
ATOM 1262 C CA . GLU A 1 173 ? 6.020 5.399 21.633 1.00 95.25 173 GLU A CA 1
ATOM 1263 C C . GLU A 1 173 ? 5.010 5.650 20.518 1.00 95.25 173 GLU A C 1
ATOM 1265 O O . GLU A 1 173 ? 5.213 5.239 19.375 1.00 95.25 173 GLU A O 1
ATOM 1270 N N . LEU A 1 174 ? 3.899 6.287 20.866 1.00 96.88 174 LEU A N 1
ATOM 1271 C CA . LEU A 1 174 ? 2.839 6.610 19.921 1.00 96.88 174 LEU A CA 1
ATOM 1272 C C . LEU A 1 174 ? 3.116 7.975 19.306 1.00 96.88 174 LEU A C 1
ATOM 1274 O O . LEU A 1 174 ? 3.513 8.904 20.007 1.00 96.88 174 LEU A O 1
ATOM 1278 N N . ASP A 1 175 ? 2.833 8.125 18.018 1.00 96.25 175 ASP A N 1
ATOM 1279 C CA . ASP A 1 175 ? 3.050 9.405 17.352 1.00 96.25 175 ASP A CA 1
ATOM 1280 C C . ASP A 1 175 ? 1.998 10.411 17.835 1.00 96.25 175 ASP A C 1
ATOM 1282 O O . ASP A 1 175 ? 0.798 10.167 17.709 1.00 96.25 175 ASP A O 1
ATOM 1286 N N . GLU A 1 176 ? 2.432 11.543 18.393 1.00 95.94 176 GLU A N 1
ATOM 1287 C CA . GLU A 1 176 ? 1.519 12.600 18.852 1.00 95.94 176 GLU A CA 1
ATOM 1288 C C . GLU A 1 176 ? 0.912 13.374 17.684 1.00 95.94 176 GLU A C 1
ATOM 1290 O O . GLU A 1 176 ? -0.304 13.573 17.604 1.00 95.94 176 GLU A O 1
ATOM 1295 N N . THR A 1 177 ? 1.763 13.820 16.763 1.00 96.00 177 THR A N 1
ATOM 1296 C CA . THR A 1 177 ? 1.370 14.507 15.536 1.00 96.00 177 THR A CA 1
ATOM 1297 C C . THR A 1 177 ? 2.381 14.196 14.443 1.00 96.00 177 THR A C 1
ATOM 1299 O O . THR A 1 177 ? 3.586 14.189 14.689 1.00 96.00 177 THR A O 1
ATOM 1302 N N . ILE A 1 178 ? 1.883 13.949 13.237 1.00 95.44 178 ILE A N 1
ATOM 1303 C CA . ILE A 1 178 ? 2.670 13.824 12.014 1.00 95.44 178 ILE A CA 1
ATOM 1304 C C . ILE A 1 178 ? 2.098 14.814 11.009 1.00 95.44 178 ILE A C 1
ATOM 1306 O O . ILE A 1 178 ? 0.891 14.829 10.780 1.00 95.44 178 ILE A O 1
ATOM 1310 N N . ASP A 1 179 ? 2.979 15.590 10.394 1.00 94.44 179 ASP A N 1
ATOM 1311 C CA . ASP A 1 179 ? 2.739 16.293 9.138 1.00 94.44 179 ASP A CA 1
ATOM 1312 C C . ASP A 1 179 ? 3.994 16.087 8.287 1.00 94.44 179 ASP A C 1
ATOM 1314 O O . ASP A 1 179 ? 5.007 16.750 8.491 1.00 94.44 179 ASP A O 1
ATOM 1318 N N . LEU A 1 180 ? 3.973 15.059 7.437 1.00 93.69 180 LEU A N 1
ATOM 1319 C CA . LEU A 1 180 ? 5.119 14.643 6.627 1.00 93.69 180 LEU A CA 1
ATOM 1320 C C . LEU A 1 180 ? 4.804 14.843 5.149 1.00 93.69 180 LEU A C 1
ATOM 1322 O O . LEU A 1 180 ? 3.907 14.187 4.619 1.00 93.69 180 LEU A O 1
ATOM 1326 N N . SER A 1 181 ? 5.590 15.668 4.462 1.00 93.19 181 SER A N 1
ATOM 1327 C CA . SER A 1 181 ? 5.514 15.787 3.006 1.00 93.19 181 SER A CA 1
ATOM 1328 C C . SER A 1 181 ? 6.263 14.638 2.337 1.00 93.19 181 SER A C 1
ATOM 1330 O O . SER A 1 181 ? 7.477 14.521 2.472 1.00 93.19 181 SER A O 1
ATOM 1332 N N . LEU A 1 182 ? 5.572 13.811 1.551 1.00 92.06 182 LEU A N 1
ATOM 1333 C CA . LEU A 1 182 ? 6.215 12.771 0.734 1.00 92.06 182 LEU A CA 1
ATOM 1334 C C . LEU A 1 182 ? 6.911 13.318 -0.521 1.00 92.06 182 LEU A C 1
ATOM 1336 O O . LEU A 1 182 ? 7.566 12.564 -1.237 1.00 92.06 182 LEU A O 1
ATOM 1340 N N . TYR A 1 183 ? 6.766 14.615 -0.800 1.00 91.19 183 TYR A N 1
ATOM 1341 C CA . TYR A 1 183 ? 7.471 15.276 -1.894 1.00 91.19 183 TYR A CA 1
ATOM 1342 C C . TYR A 1 183 ? 8.886 15.695 -1.475 1.00 91.19 183 TYR A C 1
ATOM 1344 O O . TYR A 1 183 ? 9.853 15.418 -2.185 1.00 91.19 183 TYR A O 1
ATOM 1352 N N . SER A 1 184 ? 9.011 16.338 -0.309 1.00 89.25 184 SER A N 1
ATOM 1353 C CA . SER A 1 184 ? 10.289 16.840 0.217 1.00 89.25 184 SER A CA 1
ATOM 1354 C C . SER A 1 184 ? 10.922 15.941 1.282 1.00 89.25 184 SER A C 1
ATOM 1356 O O . SER A 1 184 ? 12.099 16.119 1.590 1.00 89.25 184 SER A O 1
ATOM 1358 N N . TYR A 1 185 ? 10.176 14.970 1.821 1.00 87.75 185 TYR A N 1
ATOM 1359 C CA . TYR A 1 185 ? 10.535 14.169 3.002 1.00 87.75 185 TYR A CA 1
ATOM 1360 C C . TYR A 1 185 ? 10.790 15.011 4.264 1.00 87.75 185 TYR A C 1
ATOM 1362 O O . TYR A 1 185 ? 11.484 14.571 5.179 1.00 87.75 185 TYR A O 1
ATOM 1370 N N . ASP A 1 186 ? 10.227 16.219 4.320 1.00 84.50 186 ASP A N 1
ATOM 1371 C CA . ASP A 1 186 ? 10.341 17.140 5.450 1.00 84.50 186 ASP A CA 1
ATOM 1372 C C . ASP A 1 186 ? 9.097 17.029 6.352 1.00 84.50 186 ASP A C 1
ATOM 1374 O O . ASP A 1 186 ? 7.967 16.915 5.864 1.00 84.50 186 ASP A O 1
ATOM 1378 N N . ASN A 1 187 ? 9.315 17.058 7.668 1.00 78.94 187 ASN A N 1
ATOM 1379 C CA . ASN A 1 187 ? 8.282 17.051 8.710 1.00 78.94 187 ASN A CA 1
ATOM 1380 C C . ASN A 1 187 ? 8.265 18.334 9.569 1.00 78.94 187 ASN A C 1
ATOM 1382 O O . ASN A 1 187 ? 7.517 18.432 10.539 1.00 78.94 187 ASN A O 1
ATOM 1386 N N . THR A 1 188 ? 9.116 19.308 9.240 1.00 67.56 188 THR A N 1
ATOM 1387 C CA . THR A 1 188 ? 9.284 20.584 9.951 1.00 67.56 188 THR A CA 1
ATOM 1388 C C . THR A 1 188 ? 8.693 21.764 9.185 1.00 67.56 188 THR A C 1
ATOM 1390 O O . THR A 1 188 ? 8.311 22.768 9.787 1.00 67.56 188 THR A O 1
ATOM 1393 N N . LYS A 1 189 ? 8.570 21.639 7.859 1.00 57.59 189 LYS A N 1
ATOM 1394 C CA . LYS A 1 189 ? 7.954 22.635 6.976 1.00 57.59 189 LYS A CA 1
ATOM 1395 C C . LYS A 1 189 ? 6.554 22.207 6.553 1.00 57.59 189 LYS A C 1
ATOM 1397 O O . LYS A 1 189 ? 6.309 21.897 5.386 1.00 57.59 189 LYS A O 1
ATOM 1402 N N . ALA A 1 190 ? 5.629 22.218 7.509 1.00 52.62 190 ALA A N 1
ATOM 1403 C CA . ALA A 1 190 ? 4.206 22.140 7.202 1.00 52.62 190 ALA A CA 1
ATOM 1404 C C . ALA A 1 190 ? 3.865 23.203 6.136 1.00 52.62 190 ALA A C 1
ATOM 1406 O O . ALA A 1 190 ? 4.045 24.400 6.368 1.00 52.62 190 ALA A O 1
ATOM 1407 N N . GLY A 1 191 ? 3.431 22.768 4.949 1.00 52.53 191 GLY A N 1
ATOM 1408 C CA . GLY A 1 191 ? 2.975 23.666 3.882 1.00 52.53 191 GLY A CA 1
ATOM 1409 C C . GLY A 1 191 ? 3.922 23.911 2.701 1.00 52.53 191 GLY A C 1
ATOM 1410 O O . GLY A 1 191 ? 3.599 24.763 1.873 1.00 52.53 191 GLY A O 1
ATOM 1411 N N . GLU A 1 192 ? 5.037 23.185 2.543 1.00 58.81 192 GLU A N 1
ATOM 1412 C CA . GLU A 1 192 ? 5.721 23.150 1.237 1.00 58.81 192 GLU A CA 1
ATOM 1413 C C . GLU A 1 192 ? 4.881 22.303 0.264 1.00 58.81 192 GLU A C 1
ATOM 1415 O O . GLU A 1 192 ? 5.065 21.094 0.115 1.00 58.81 192 GLU A O 1
ATOM 1420 N N . ALA A 1 193 ? 3.863 22.945 -0.316 1.00 68.88 193 ALA A N 1
ATOM 1421 C CA . ALA A 1 193 ? 2.883 22.301 -1.174 1.00 68.88 193 ALA A CA 1
ATOM 1422 C C . ALA A 1 193 ? 3.580 21.750 -2.423 1.00 68.88 193 ALA A C 1
ATOM 1424 O O . ALA A 1 193 ? 4.000 22.501 -3.306 1.00 68.88 193 ALA A O 1
ATOM 1425 N N . GLY A 1 194 ? 3.708 20.424 -2.496 1.00 79.31 194 GLY A N 1
ATOM 1426 C CA . GLY A 1 194 ? 4.048 19.756 -3.746 1.00 79.31 194 GLY A CA 1
ATOM 1427 C C . GLY A 1 194 ? 2.985 20.040 -4.821 1.00 79.31 194 GLY A C 1
ATOM 1428 O O . GLY A 1 194 ? 1.889 20.517 -4.510 1.00 79.31 194 GLY A O 1
ATOM 1429 N N . PRO A 1 195 ? 3.278 19.753 -6.098 1.00 86.19 195 PRO A N 1
ATOM 1430 C CA . PRO A 1 195 ? 2.329 19.991 -7.182 1.00 86.19 195 PRO A CA 1
ATOM 1431 C C . PRO A 1 195 ? 1.045 19.185 -6.952 1.00 86.19 195 PRO A C 1
ATOM 1433 O O . PRO A 1 195 ? 1.116 17.974 -6.761 1.00 86.19 195 PRO A O 1
ATOM 1436 N N . ILE A 1 196 ? -0.109 19.859 -6.957 1.00 85.56 196 ILE A N 1
ATOM 1437 C CA . ILE A 1 196 ? -1.438 19.241 -6.783 1.00 85.56 196 ILE A CA 1
ATOM 1438 C C . ILE A 1 196 ? -1.959 18.696 -8.120 1.00 85.56 196 ILE A C 1
ATOM 1440 O O . ILE A 1 196 ? -2.500 17.593 -8.172 1.00 85.56 196 ILE A O 1
ATOM 1444 N N . ASP A 1 197 ? -1.771 19.461 -9.200 1.00 86.69 197 ASP A N 1
ATOM 1445 C CA . ASP A 1 197 ? -1.953 18.985 -10.570 1.00 86.69 197 ASP A CA 1
ATOM 1446 C C . ASP A 1 197 ? -0.620 18.425 -11.069 1.00 86.69 197 ASP A C 1
ATOM 1448 O O . ASP A 1 197 ? 0.355 19.157 -11.257 1.00 86.69 197 ASP A O 1
ATOM 1452 N N . PHE A 1 198 ? -0.560 17.103 -11.181 1.00 88.31 198 PHE A N 1
ATOM 1453 C CA . PHE A 1 198 ? 0.672 16.372 -11.447 1.00 88.31 198 PHE A CA 1
ATOM 1454 C C . PHE A 1 198 ? 0.405 15.231 -12.436 1.00 88.31 198 PHE A C 1
ATOM 1456 O O . PHE A 1 198 ? 0.403 14.063 -12.041 1.00 88.31 198 PHE A O 1
ATOM 1463 N N . PRO A 1 199 ? 0.120 15.536 -13.716 1.00 90.69 199 PRO A N 1
ATOM 1464 C CA . PRO A 1 199 ? 0.036 14.507 -14.741 1.00 90.69 199 PRO A CA 1
ATOM 1465 C C . PRO A 1 199 ? 1.408 13.852 -14.926 1.00 90.69 199 PRO A C 1
ATOM 1467 O O . PRO A 1 199 ? 2.441 14.524 -14.902 1.00 90.69 199 PRO A O 1
ATOM 1470 N N . VAL A 1 200 ? 1.416 12.534 -15.116 1.00 93.12 200 VAL A N 1
ATOM 1471 C CA . VAL A 1 200 ? 2.645 11.742 -15.224 1.00 93.12 200 VAL A CA 1
ATOM 1472 C C . VAL A 1 200 ? 2.598 10.916 -16.503 1.00 93.12 200 VAL A C 1
ATOM 1474 O O . VAL A 1 200 ? 1.752 10.037 -16.650 1.00 93.12 200 VAL A O 1
ATOM 1477 N N . ASP A 1 201 ? 3.536 11.172 -17.410 1.00 95.88 201 ASP A N 1
ATOM 1478 C CA . ASP A 1 201 ? 3.848 10.269 -18.519 1.00 95.88 201 ASP A CA 1
ATOM 1479 C C . ASP A 1 201 ? 5.069 9.426 -18.135 1.00 95.88 201 ASP A C 1
ATOM 1481 O O . ASP A 1 201 ? 6.160 9.954 -17.910 1.00 95.88 201 ASP A O 1
ATOM 1485 N N . LEU A 1 202 ? 4.870 8.114 -18.020 1.00 95.38 202 LEU A N 1
ATOM 1486 C CA . LEU A 1 202 ? 5.929 7.162 -17.696 1.00 95.38 202 LEU A CA 1
ATOM 1487 C C . LEU A 1 202 ? 6.836 6.851 -18.898 1.00 95.38 202 LEU A C 1
ATOM 1489 O O . LEU A 1 202 ? 7.849 6.173 -18.726 1.00 95.38 202 LEU A O 1
ATOM 1493 N N . GLY A 1 203 ? 6.502 7.301 -20.113 1.00 96.38 203 GLY A N 1
ATOM 1494 C CA . GLY A 1 203 ? 7.172 6.830 -21.325 1.00 96.38 203 GLY A CA 1
ATOM 1495 C C . GLY A 1 203 ? 7.084 5.304 -21.422 1.00 96.38 203 GLY A C 1
ATOM 1496 O O . GLY A 1 203 ? 6.040 4.733 -21.120 1.00 96.38 203 GLY A O 1
ATOM 1497 N N . GLU A 1 204 ? 8.168 4.625 -21.802 1.00 97.31 204 GLU A N 1
ATOM 1498 C CA . GLU A 1 204 ? 8.295 3.168 -21.643 1.00 97.31 204 GLU A CA 1
ATOM 1499 C C . GLU A 1 204 ? 9.027 2.854 -20.326 1.00 97.31 204 GLU A C 1
ATOM 1501 O O . GLU A 1 204 ? 10.218 3.136 -20.181 1.00 97.31 204 GLU A O 1
ATOM 1506 N N . THR A 1 205 ? 8.310 2.274 -19.362 1.00 98.19 205 THR A N 1
ATOM 1507 C CA . THR A 1 205 ? 8.827 1.938 -18.027 1.00 98.19 205 THR A CA 1
ATOM 1508 C C . THR A 1 205 ? 8.673 0.448 -17.725 1.00 98.19 205 THR A C 1
ATOM 1510 O O . THR A 1 205 ? 7.678 -0.179 -18.092 1.00 98.19 205 THR A O 1
ATOM 1513 N N . HIS A 1 206 ? 9.627 -0.117 -16.982 1.00 98.50 206 HIS A N 1
ATOM 1514 C CA . HIS A 1 206 ? 9.582 -1.491 -16.476 1.00 98.50 206 HIS A CA 1
ATOM 1515 C C . HIS A 1 206 ? 9.464 -1.495 -14.953 1.00 98.50 206 HIS A C 1
ATOM 1517 O O . HIS A 1 206 ? 10.325 -0.951 -14.273 1.00 98.50 206 HIS A O 1
ATOM 1523 N N . LEU A 1 207 ? 8.438 -2.133 -14.393 1.00 98.56 207 LEU A N 1
ATOM 1524 C CA . LEU A 1 207 ? 8.332 -2.399 -12.956 1.00 98.56 207 LEU A CA 1
ATOM 1525 C C . LEU A 1 207 ? 8.693 -3.861 -12.686 1.00 98.56 207 LEU A C 1
ATOM 1527 O O . LEU A 1 207 ? 7.963 -4.772 -13.081 1.00 98.56 207 LEU A O 1
ATOM 1531 N N . VAL A 1 208 ? 9.821 -4.079 -12.014 1.00 98.56 208 VAL A N 1
ATOM 1532 C CA . VAL A 1 208 ? 10.394 -5.404 -11.757 1.00 98.56 208 VAL A CA 1
ATOM 1533 C C . VAL A 1 208 ? 10.187 -5.784 -10.296 1.00 98.56 208 VAL A C 1
ATOM 1535 O O . VAL A 1 208 ? 10.670 -5.099 -9.392 1.00 98.56 208 VAL A O 1
ATOM 1538 N N . GLY A 1 209 ? 9.497 -6.901 -10.076 1.00 98.00 209 GLY A N 1
ATOM 1539 C CA . GLY A 1 209 ? 9.085 -7.365 -8.757 1.00 98.00 209 GLY A CA 1
ATOM 1540 C C . GLY A 1 209 ? 7.727 -6.796 -8.352 1.00 98.00 209 GLY A C 1
ATOM 1541 O O . GLY A 1 209 ? 7.512 -5.590 -8.266 1.00 98.00 209 GLY A O 1
ATOM 1542 N N . LEU A 1 210 ? 6.789 -7.687 -8.060 1.00 97.56 210 LEU A N 1
ATOM 1543 C CA . LEU A 1 210 ? 5.434 -7.387 -7.612 1.00 97.56 210 LEU A CA 1
ATOM 1544 C C . LEU A 1 210 ? 5.187 -7.972 -6.223 1.00 97.56 210 LEU A C 1
ATOM 1546 O O . LEU A 1 210 ? 4.106 -8.463 -5.899 1.00 97.56 210 LEU A O 1
ATOM 1550 N N . GLY A 1 211 ? 6.212 -7.857 -5.377 1.00 96.44 211 GLY A N 1
ATOM 1551 C CA . GLY A 1 211 ? 6.142 -8.125 -3.950 1.00 96.44 211 GLY A CA 1
ATOM 1552 C C . GLY A 1 211 ? 5.279 -7.115 -3.185 1.00 96.44 211 GLY A C 1
ATOM 1553 O O . GLY A 1 211 ? 4.400 -6.452 -3.739 1.00 96.44 211 GLY A O 1
ATOM 1554 N N . ALA A 1 212 ? 5.552 -6.958 -1.886 1.00 95.69 212 ALA A N 1
ATOM 1555 C CA . ALA A 1 212 ? 4.830 -6.000 -1.044 1.00 95.69 212 ALA A CA 1
ATOM 1556 C C . ALA A 1 212 ? 5.002 -4.559 -1.556 1.00 95.69 212 ALA A C 1
ATOM 1558 O O . ALA A 1 212 ? 4.021 -3.829 -1.687 1.00 95.69 212 ALA A O 1
ATOM 1559 N N . ILE A 1 213 ? 6.238 -4.202 -1.921 1.00 97.12 213 ILE A N 1
ATOM 1560 C CA . ILE A 1 213 ? 6.591 -2.903 -2.502 1.00 97.12 213 ILE A CA 1
ATOM 1561 C C . ILE A 1 213 ? 5.846 -2.700 -3.822 1.00 97.12 213 ILE A C 1
ATOM 1563 O O . ILE A 1 213 ? 5.132 -1.714 -3.959 1.00 97.12 213 ILE A O 1
ATOM 1567 N N . GLY A 1 214 ? 5.920 -3.662 -4.749 1.00 97.75 214 GLY A N 1
ATOM 1568 C CA . GLY A 1 214 ? 5.234 -3.564 -6.038 1.00 97.75 214 GLY A CA 1
ATOM 1569 C C . GLY A 1 214 ? 3.713 -3.443 -5.897 1.00 97.75 214 GLY A C 1
ATOM 1570 O O . GLY A 1 214 ? 3.101 -2.627 -6.577 1.00 97.75 214 GLY A O 1
ATOM 1571 N N . HIS A 1 215 ? 3.088 -4.159 -4.956 1.00 97.88 215 HIS A N 1
ATOM 1572 C CA . HIS A 1 215 ? 1.661 -3.986 -4.654 1.00 97.88 215 HIS A CA 1
ATOM 1573 C C . HIS A 1 215 ? 1.335 -2.597 -4.086 1.00 97.88 215 HIS A C 1
ATOM 1575 O O . HIS A 1 215 ? 0.284 -2.047 -4.415 1.00 97.88 215 HIS A O 1
ATOM 1581 N N . GLY A 1 216 ? 2.211 -2.029 -3.253 1.00 97.19 216 GLY A N 1
ATOM 1582 C CA . GLY A 1 216 ? 2.096 -0.645 -2.790 1.00 97.19 216 GLY A CA 1
ATOM 1583 C C . GLY A 1 216 ? 2.213 0.351 -3.946 1.00 97.19 216 GLY A C 1
ATOM 1584 O O . GLY A 1 216 ? 1.362 1.224 -4.093 1.00 97.19 216 GLY A O 1
ATOM 1585 N N . SER A 1 217 ? 3.199 0.168 -4.828 1.00 96.88 217 SER A N 1
ATOM 1586 C CA . SER A 1 217 ? 3.377 0.985 -6.033 1.00 96.88 217 SER A CA 1
ATOM 1587 C C . SER A 1 217 ? 2.157 0.921 -6.950 1.00 96.88 217 SER A C 1
ATOM 1589 O O . SER A 1 217 ? 1.654 1.961 -7.359 1.00 96.88 217 SER A O 1
ATOM 1591 N N . LEU A 1 218 ? 1.627 -0.273 -7.228 1.00 97.94 218 LEU A N 1
ATOM 1592 C CA . LEU A 1 218 ? 0.422 -0.444 -8.042 1.00 97.94 218 LEU A CA 1
ATOM 1593 C C . LEU A 1 218 ? -0.813 0.190 -7.390 1.00 97.94 218 LEU A C 1
ATOM 1595 O O . LEU A 1 218 ? -1.634 0.773 -8.093 1.00 97.94 218 LEU A O 1
ATOM 1599 N N . TRP A 1 219 ? -0.949 0.109 -6.060 1.00 98.19 219 TRP A N 1
ATOM 1600 C CA . TRP A 1 219 ? -2.053 0.753 -5.340 1.00 98.19 219 TRP A CA 1
ATOM 1601 C C . TRP A 1 219 ? -2.042 2.274 -5.532 1.00 98.19 219 TRP A C 1
ATOM 1603 O O . TRP A 1 219 ? -3.103 2.867 -5.753 1.00 98.19 219 TRP A O 1
ATOM 1613 N N . THR A 1 220 ? -0.849 2.870 -5.505 1.00 96.56 220 THR A N 1
ATOM 1614 C CA . THR A 1 220 ? -0.614 4.296 -5.755 1.00 96.56 220 THR A CA 1
ATOM 1615 C C . THR A 1 220 ? -0.845 4.647 -7.227 1.00 96.56 220 THR A C 1
ATOM 1617 O O . THR A 1 220 ? -1.626 5.545 -7.524 1.00 96.56 220 THR A O 1
ATOM 1620 N N . LEU A 1 221 ? -0.237 3.913 -8.166 1.00 96.69 221 LEU A N 1
ATOM 1621 C CA . LEU A 1 221 ? -0.356 4.170 -9.609 1.00 96.69 221 LEU A CA 1
ATOM 1622 C C . LEU A 1 221 ? -1.802 4.058 -10.106 1.00 96.69 221 LEU A C 1
ATOM 1624 O O . LEU A 1 221 ? -2.236 4.889 -10.895 1.00 96.69 221 LEU A O 1
ATOM 1628 N N . ALA A 1 222 ? -2.586 3.107 -9.590 1.00 96.94 222 ALA A N 1
ATOM 1629 C CA . ALA A 1 222 ? -4.003 2.957 -9.937 1.00 96.94 222 ALA A CA 1
ATOM 1630 C C . ALA A 1 222 ? -4.858 4.198 -9.612 1.00 96.94 222 ALA A C 1
ATOM 1632 O O . ALA A 1 222 ? -5.987 4.310 -10.090 1.00 96.94 222 ALA A O 1
ATOM 1633 N N . ARG A 1 223 ? -4.336 5.108 -8.783 1.00 95.19 223 ARG A N 1
ATOM 1634 C CA . ARG A 1 223 ? -4.997 6.337 -8.330 1.00 95.19 223 ARG A CA 1
ATOM 1635 C C . ARG A 1 223 ? -4.307 7.608 -8.814 1.00 95.19 223 ARG A C 1
ATOM 1637 O O . ARG A 1 223 ? -4.828 8.686 -8.557 1.00 95.19 223 ARG A O 1
ATOM 1644 N N . GLN A 1 224 ? -3.163 7.508 -9.490 1.00 94.88 224 GLN A N 1
ATOM 1645 C CA . GLN A 1 224 ? -2.423 8.682 -9.938 1.00 94.88 224 GLN A CA 1
ATOM 1646 C C . GLN A 1 224 ? -3.207 9.418 -11.041 1.00 94.88 224 GLN A C 1
ATOM 1648 O O . GLN A 1 224 ? -3.452 8.832 -12.102 1.00 94.88 224 GLN A O 1
ATOM 1653 N N . PRO A 1 225 ? -3.592 10.693 -10.839 1.00 92.81 225 PRO A N 1
ATOM 1654 C CA . PRO A 1 225 ? -4.252 11.470 -11.879 1.00 92.81 225 PRO A CA 1
ATOM 1655 C C . PRO A 1 225 ? -3.325 11.696 -13.078 1.00 92.81 225 PRO A C 1
ATOM 1657 O O . PRO A 1 225 ? -2.120 11.892 -12.929 1.00 92.81 225 PRO A O 1
ATOM 1660 N N . GLY A 1 226 ? -3.904 11.679 -14.281 1.00 93.38 226 GLY A N 1
ATOM 1661 C CA . GLY A 1 226 ? -3.175 11.968 -15.519 1.00 93.38 226 GLY A CA 1
ATOM 1662 C C . GLY A 1 226 ? -2.051 10.978 -15.842 1.00 93.38 226 GLY A C 1
ATOM 1663 O O . GLY A 1 226 ? -1.109 11.357 -16.532 1.00 93.38 226 GLY A O 1
ATOM 1664 N N . LEU A 1 227 ? -2.120 9.744 -15.327 1.00 95.88 227 LEU A N 1
ATOM 1665 C CA . LEU A 1 227 ? -1.117 8.712 -15.578 1.00 95.88 227 LEU A CA 1
ATOM 1666 C C . LEU A 1 227 ? -1.241 8.140 -17.000 1.00 95.88 227 LEU A C 1
ATOM 1668 O O . LEU A 1 227 ? -2.305 7.641 -17.374 1.00 95.88 227 LEU A O 1
ATOM 1672 N N . SER A 1 228 ? -0.150 8.187 -17.764 1.00 96.94 228 SER A N 1
ATOM 1673 C CA . SER A 1 228 ? -0.053 7.726 -19.156 1.00 96.94 228 SER A CA 1
ATOM 1674 C C . SER A 1 228 ? 1.325 7.120 -19.464 1.00 96.94 228 SER A C 1
ATOM 1676 O O . SER A 1 228 ? 2.222 7.157 -18.620 1.00 96.94 228 SER A O 1
ATOM 1678 N N . GLY A 1 229 ? 1.462 6.494 -20.637 1.00 97.56 229 GLY A N 1
ATOM 1679 C CA . GLY A 1 229 ? 2.673 5.786 -21.069 1.00 97.56 229 GLY A CA 1
ATOM 1680 C C . GLY A 1 229 ? 2.467 4.274 -21.205 1.00 97.56 229 GLY A C 1
ATOM 1681 O O . GLY A 1 229 ? 1.337 3.779 -21.185 1.00 97.56 229 GLY A O 1
ATOM 1682 N N . ARG A 1 230 ? 3.570 3.536 -21.341 1.00 98.00 230 ARG A N 1
ATOM 1683 C CA . ARG A 1 230 ? 3.628 2.073 -21.407 1.00 98.00 230 ARG A CA 1
ATOM 1684 C C . ARG A 1 230 ? 4.366 1.515 -20.197 1.00 98.00 230 ARG A C 1
ATOM 1686 O O . ARG A 1 230 ? 5.499 1.899 -19.914 1.00 98.00 230 ARG A O 1
ATOM 1693 N N . LEU A 1 231 ? 3.736 0.569 -19.511 1.00 98.50 231 LEU A N 1
ATOM 1694 C CA . LEU A 1 231 ? 4.279 -0.087 -18.330 1.00 98.50 231 LEU A CA 1
ATOM 1695 C C . LEU A 1 231 ? 4.400 -1.595 -18.559 1.00 98.50 231 LEU A C 1
ATOM 1697 O O . LEU A 1 231 ? 3.403 -2.314 -18.610 1.00 98.50 231 LEU A O 1
ATOM 1701 N N . HIS A 1 232 ? 5.631 -2.091 -18.610 1.00 98.44 232 HIS A N 1
ATOM 1702 C CA . HIS A 1 232 ? 5.914 -3.520 -18.538 1.00 98.44 232 HIS A CA 1
ATOM 1703 C C . HIS A 1 232 ? 6.025 -3.927 -17.069 1.00 98.44 232 HIS A C 1
ATOM 1705 O O . HIS A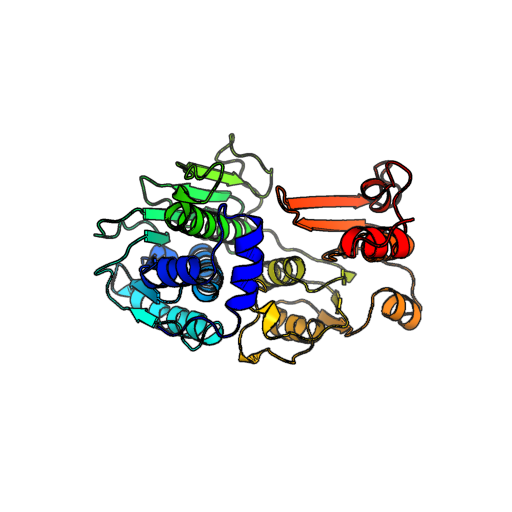 1 232 ? 6.846 -3.385 -16.334 1.00 98.44 232 HIS A O 1
ATOM 1711 N N . VAL A 1 233 ? 5.228 -4.894 -16.628 1.00 98.44 233 VAL A N 1
ATOM 1712 C CA . VAL A 1 233 ? 5.288 -5.425 -15.258 1.00 98.44 233 VAL A CA 1
ATOM 1713 C C . VAL A 1 233 ? 5.864 -6.836 -15.276 1.00 98.44 233 VAL A C 1
ATOM 1715 O O . VAL A 1 233 ? 5.359 -7.706 -15.985 1.00 98.44 233 VAL A O 1
ATOM 1718 N N . ILE A 1 234 ? 6.945 -7.058 -14.528 1.00 98.56 234 ILE A N 1
ATOM 1719 C CA . ILE A 1 234 ? 7.749 -8.282 -14.601 1.00 98.56 234 ILE A CA 1
ATOM 1720 C C . ILE A 1 234 ? 7.793 -8.954 -13.234 1.00 98.56 234 ILE A C 1
ATOM 1722 O O . ILE A 1 234 ? 8.433 -8.457 -12.306 1.00 98.56 234 ILE A O 1
ATOM 1726 N N . ASP A 1 235 ? 7.119 -10.095 -13.126 1.00 98.50 235 ASP A N 1
ATOM 1727 C CA . ASP A 1 235 ? 7.161 -10.961 -11.950 1.00 98.50 235 ASP A CA 1
ATOM 1728 C C . ASP A 1 235 ? 6.718 -12.382 -12.324 1.00 98.50 235 ASP A C 1
ATOM 1730 O O . ASP A 1 235 ? 5.629 -12.577 -12.860 1.00 98.50 235 ASP A O 1
ATOM 1734 N N . HIS A 1 236 ? 7.565 -13.371 -12.048 1.00 97.56 236 HIS A N 1
ATOM 1735 C CA . HIS A 1 236 ? 7.331 -14.776 -12.389 1.00 97.56 236 HIS A CA 1
ATOM 1736 C C . HIS A 1 236 ? 6.363 -15.518 -11.461 1.00 97.56 236 HIS A C 1
ATOM 1738 O O . HIS A 1 236 ? 5.949 -16.633 -11.778 1.00 97.56 236 HIS A O 1
ATOM 1744 N N . GLU A 1 237 ? 6.029 -14.949 -10.309 1.00 97.81 237 GLU A N 1
ATOM 1745 C CA . GLU A 1 237 ? 5.281 -15.643 -9.276 1.00 97.81 237 GLU A CA 1
ATOM 1746 C C . GLU A 1 237 ? 3.766 -15.450 -9.426 1.00 97.81 237 GLU A C 1
ATOM 1748 O O . GLU A 1 237 ? 3.241 -14.511 -10.041 1.00 97.81 237 GLU A O 1
ATOM 1753 N N . THR A 1 238 ? 3.032 -16.358 -8.792 1.00 98.25 238 THR A N 1
ATOM 1754 C CA . THR A 1 238 ? 1.597 -16.224 -8.543 1.00 98.25 238 THR A CA 1
ATOM 1755 C C . THR A 1 238 ? 1.347 -15.740 -7.122 1.00 98.25 238 THR A C 1
ATOM 1757 O O . THR A 1 238 ? 2.197 -15.872 -6.244 1.00 98.25 238 THR A O 1
ATOM 1760 N N . ILE A 1 239 ? 0.166 -15.190 -6.873 1.00 98.25 239 ILE A N 1
ATOM 1761 C CA . ILE A 1 239 ? -0.256 -14.780 -5.538 1.00 98.25 239 ILE A CA 1
ATOM 1762 C C . ILE A 1 239 ? -0.564 -16.023 -4.717 1.00 98.25 239 ILE A C 1
ATOM 1764 O O . ILE A 1 239 ? -1.471 -16.794 -5.028 1.00 98.25 239 ILE A O 1
ATOM 1768 N N . GLU A 1 240 ? 0.165 -16.196 -3.627 1.00 97.94 240 GLU A N 1
ATOM 1769 C CA . GLU A 1 240 ? -0.099 -17.251 -2.661 1.00 97.94 240 GLU A CA 1
ATOM 1770 C C . GLU A 1 240 ? -0.964 -16.750 -1.505 1.00 97.94 240 GLU A C 1
ATOM 1772 O O . GLU A 1 240 ? -0.951 -15.567 -1.155 1.00 97.94 240 GLU A O 1
ATOM 1777 N N . LEU A 1 241 ? -1.635 -17.674 -0.810 1.00 97.44 241 LEU A N 1
ATOM 1778 C CA . LEU A 1 241 ? -2.352 -17.359 0.428 1.00 97.44 241 LEU A CA 1
ATOM 1779 C C . LEU A 1 241 ? -1.443 -16.643 1.443 1.00 97.44 241 LEU A C 1
ATOM 1781 O O . LEU A 1 241 ? -1.851 -15.690 2.105 1.00 97.44 241 LEU A O 1
ATOM 1785 N N . SER A 1 242 ? -0.184 -17.080 1.516 1.00 96.06 242 SER A N 1
ATOM 1786 C CA . SER A 1 242 ? 0.853 -16.532 2.388 1.00 96.06 242 SER A CA 1
ATOM 1787 C C . SER A 1 242 ? 1.221 -15.079 2.077 1.00 96.06 242 SER A C 1
ATOM 1789 O O . SER A 1 242 ? 1.975 -14.499 2.851 1.00 96.06 242 SER A O 1
ATOM 1791 N N . ASN A 1 243 ? 0.790 -14.523 0.938 1.00 96.69 243 ASN A N 1
ATOM 1792 C CA . ASN A 1 243 ? 1.075 -13.157 0.495 1.00 96.69 243 ASN A CA 1
ATOM 1793 C C . ASN A 1 243 ? -0.001 -12.151 0.934 1.00 96.69 243 ASN A C 1
ATOM 1795 O O . ASN A 1 243 ? 0.253 -10.941 0.993 1.00 96.69 243 ASN A O 1
ATOM 1799 N N . LEU A 1 244 ? -1.201 -12.633 1.274 1.00 97.06 244 LEU A N 1
ATOM 1800 C CA . LEU A 1 244 ? -2.322 -11.771 1.647 1.00 97.06 244 LEU A CA 1
ATOM 1801 C C . LEU A 1 244 ? -2.090 -11.009 2.954 1.00 97.06 244 LEU A C 1
ATOM 1803 O O . LEU A 1 244 ? -2.724 -9.981 3.172 1.00 97.06 244 LEU A O 1
ATOM 1807 N N . GLN A 1 245 ? -1.144 -11.437 3.791 1.00 95.06 245 GLN A N 1
ATOM 1808 C CA . GLN A 1 245 ? -0.772 -10.703 4.998 1.00 95.06 245 GLN A CA 1
ATOM 1809 C C . GLN A 1 245 ? -0.128 -9.338 4.713 1.00 95.06 245 GLN A C 1
ATOM 1811 O O . GLN A 1 245 ? -0.122 -8.506 5.613 1.00 95.06 245 GLN A O 1
ATOM 1816 N N . ARG A 1 246 ? 0.416 -9.088 3.507 1.00 94.56 246 ARG A N 1
ATOM 1817 C CA . ARG A 1 246 ? 1.154 -7.839 3.211 1.00 94.56 246 ARG A CA 1
ATOM 1818 C C . ARG A 1 246 ? 0.919 -7.214 1.833 1.00 94.56 246 ARG A C 1
ATOM 1820 O O . ARG A 1 246 ? 1.280 -6.064 1.626 1.00 94.56 246 ARG A O 1
ATOM 1827 N N . TYR A 1 247 ? 0.316 -7.921 0.879 1.00 97.00 247 TYR A N 1
ATOM 1828 C CA . TYR A 1 247 ? 0.099 -7.381 -0.471 1.00 97.00 247 TYR A CA 1
ATOM 1829 C C . TYR A 1 247 ? -1.154 -6.513 -0.515 1.00 97.00 247 TYR A C 1
ATOM 1831 O O . TYR A 1 247 ? -2.257 -7.049 -0.480 1.00 97.00 247 TYR A O 1
ATOM 1839 N N . ALA A 1 248 ? -1.001 -5.188 -0.595 1.00 95.69 248 ALA A N 1
ATOM 1840 C CA . ALA A 1 248 ? -2.098 -4.226 -0.440 1.00 95.69 248 ALA A CA 1
ATOM 1841 C C . ALA A 1 248 ? -3.291 -4.461 -1.391 1.00 95.69 248 ALA A C 1
ATOM 1843 O O . ALA A 1 248 ? -4.446 -4.321 -0.982 1.00 95.69 248 ALA A O 1
ATOM 1844 N N . LEU A 1 249 ? -3.035 -4.850 -2.644 1.00 96.00 249 LEU A N 1
ATOM 1845 C CA . LEU A 1 249 ? -4.090 -5.049 -3.647 1.00 96.00 249 LEU A CA 1
ATOM 1846 C C . LEU A 1 249 ? -4.738 -6.436 -3.641 1.00 96.00 249 LEU A C 1
ATOM 1848 O O . LEU A 1 249 ? -5.868 -6.549 -4.107 1.00 96.00 249 LEU A O 1
ATOM 1852 N N . ALA A 1 250 ? -4.077 -7.460 -3.101 1.00 96.69 250 ALA A N 1
ATOM 1853 C CA . ALA A 1 250 ? -4.563 -8.834 -3.189 1.00 96.69 250 ALA A CA 1
ATOM 1854 C C . ALA A 1 250 ? -5.642 -9.144 -2.134 1.00 96.69 250 ALA A C 1
ATOM 1856 O O . ALA A 1 250 ? -5.535 -8.746 -0.970 1.00 96.69 250 ALA A O 1
ATOM 1857 N N . GLY A 1 251 ? -6.673 -9.886 -2.522 1.00 97.00 251 GLY A N 1
ATOM 1858 C CA . GLY A 1 251 ? -7.645 -10.525 -1.644 1.00 97.00 251 GLY A CA 1
ATOM 1859 C C . GLY A 1 251 ? -7.703 -12.031 -1.901 1.00 97.00 251 GLY A C 1
ATOM 1860 O O . GLY A 1 251 ? -6.854 -12.613 -2.573 1.00 97.00 251 GLY A O 1
ATOM 1861 N N . GLN A 1 252 ? -8.714 -12.694 -1.343 1.00 97.94 252 GLN A N 1
ATOM 1862 C CA . GLN A 1 252 ? -8.889 -14.143 -1.495 1.00 97.94 252 GLN A CA 1
ATOM 1863 C C . GLN A 1 252 ? -9.166 -14.557 -2.942 1.00 97.94 252 GLN A C 1
ATOM 1865 O O . GLN A 1 252 ? -8.814 -15.666 -3.331 1.00 97.94 252 GLN A O 1
ATOM 1870 N N . ALA A 1 253 ? -9.807 -13.685 -3.725 1.00 97.56 253 ALA A N 1
ATOM 1871 C CA . ALA A 1 253 ? -10.161 -13.968 -5.113 1.00 97.56 253 ALA A CA 1
ATOM 1872 C C . ALA A 1 253 ? -8.932 -14.009 -6.034 1.00 97.56 253 ALA A C 1
ATOM 1874 O O . ALA A 1 253 ? -8.973 -14.639 -7.086 1.00 97.56 253 ALA A O 1
ATOM 1875 N N . GLU A 1 254 ? -7.840 -13.363 -5.629 1.00 97.75 254 GLU A N 1
ATOM 1876 C CA . GLU A 1 254 ? -6.613 -13.260 -6.409 1.00 97.75 254 GLU A CA 1
ATOM 1877 C C . GLU A 1 254 ? -5.621 -14.400 -6.120 1.00 97.75 254 GLU A C 1
ATOM 1879 O O . GLU A 1 254 ? -4.594 -14.488 -6.788 1.00 97.75 254 GLU A O 1
ATOM 1884 N N . ILE A 1 255 ? -5.901 -15.301 -5.169 1.00 98.19 255 ILE A N 1
ATOM 1885 C CA . ILE A 1 255 ? -5.032 -16.458 -4.893 1.00 98.19 255 ILE A CA 1
ATOM 1886 C C . ILE A 1 255 ? -4.914 -17.333 -6.152 1.00 98.19 255 ILE A C 1
ATOM 1888 O O . ILE A 1 255 ? -5.911 -17.744 -6.740 1.00 98.19 255 ILE A O 1
ATOM 1892 N N . GLY A 1 256 ? -3.677 -17.638 -6.548 1.00 98.12 256 GLY A N 1
ATOM 1893 C CA . GLY A 1 256 ? -3.336 -18.386 -7.759 1.00 98.12 256 GLY A CA 1
ATOM 1894 C C . GLY A 1 256 ? -3.239 -17.530 -9.026 1.00 98.12 256 GLY A C 1
ATOM 1895 O O . GLY A 1 256 ? -2.758 -18.017 -10.048 1.00 98.12 256 GLY A O 1
ATOM 1896 N N . MET A 1 257 ? -3.635 -16.254 -8.984 1.00 98.00 257 MET A N 1
ATOM 1897 C CA . MET A 1 257 ? -3.450 -15.331 -10.104 1.00 98.00 257 MET A CA 1
ATOM 1898 C C . MET A 1 257 ? -1.968 -14.960 -10.245 1.00 98.00 257 MET A C 1
ATOM 1900 O O . MET A 1 257 ? -1.271 -14.762 -9.250 1.00 98.00 257 MET A O 1
ATOM 1904 N N . SER A 1 258 ? -1.475 -14.833 -11.479 1.00 98.38 258 SER A N 1
ATOM 1905 C CA . SER A 1 258 ? -0.144 -14.264 -11.729 1.00 98.38 258 SER A CA 1
ATOM 1906 C C . SER A 1 258 ? -0.068 -12.838 -11.182 1.00 98.38 258 SER A C 1
ATOM 1908 O O . SER A 1 258 ? -0.955 -12.024 -11.455 1.00 98.38 258 SER A O 1
ATOM 1910 N N . LYS A 1 259 ? 1.009 -12.515 -10.455 1.00 98.12 259 LYS A N 1
ATOM 1911 C CA . LYS A 1 259 ? 1.217 -11.162 -9.918 1.00 98.12 259 LYS A CA 1
ATOM 1912 C C . LYS A 1 259 ? 1.273 -10.126 -11.045 1.00 98.12 259 LYS A C 1
ATOM 1914 O O . LYS A 1 259 ? 0.634 -9.082 -10.947 1.00 98.12 259 LYS A O 1
ATOM 1919 N N . ALA A 1 260 ? 1.956 -10.453 -12.146 1.00 97.62 260 ALA A N 1
ATOM 1920 C CA . ALA A 1 260 ? 2.030 -9.602 -13.334 1.00 97.62 260 ALA A CA 1
ATOM 1921 C C . ALA A 1 260 ? 0.646 -9.344 -13.954 1.00 97.62 260 ALA A C 1
ATOM 1923 O O . ALA A 1 260 ? 0.328 -8.215 -14.321 1.00 97.62 260 ALA A O 1
ATOM 1924 N N . VAL A 1 261 ? -0.215 -10.363 -14.017 1.00 96.75 261 VAL A N 1
ATOM 1925 C CA . VAL A 1 261 ? -1.579 -10.220 -14.558 1.00 96.75 261 VAL A CA 1
ATOM 1926 C C . VAL A 1 261 ? -2.494 -9.429 -13.616 1.00 96.75 261 VAL A C 1
ATOM 1928 O O . VAL A 1 261 ? -3.345 -8.677 -14.085 1.00 96.75 261 VAL A O 1
ATOM 1931 N N . LEU A 1 262 ? -2.313 -9.517 -12.293 1.00 97.19 262 LEU A N 1
ATOM 1932 C CA . LEU A 1 262 ? -3.066 -8.673 -11.356 1.00 97.19 262 LEU A CA 1
ATOM 1933 C C . LEU A 1 262 ? -2.861 -7.181 -11.654 1.00 97.19 262 LEU A C 1
ATOM 1935 O O . LEU A 1 262 ? -3.810 -6.400 -11.574 1.00 97.19 262 LEU A O 1
ATOM 1939 N N . ALA A 1 263 ? -1.645 -6.780 -12.025 1.00 97.00 263 ALA A N 1
ATOM 1940 C CA . ALA A 1 263 ? -1.325 -5.383 -12.296 1.00 97.00 263 ALA A CA 1
ATOM 1941 C C . ALA A 1 263 ? -2.129 -4.796 -13.469 1.00 97.00 263 ALA A C 1
ATOM 1943 O O . ALA A 1 263 ? -2.581 -3.656 -13.373 1.00 97.00 263 ALA A O 1
ATOM 1944 N N . THR A 1 264 ? -2.387 -5.568 -14.533 1.00 96.62 264 THR A N 1
ATOM 1945 C CA . THR A 1 264 ? -3.218 -5.097 -15.661 1.00 96.62 264 THR A CA 1
ATOM 1946 C C . THR A 1 264 ? -4.652 -4.829 -15.207 1.00 96.62 264 THR A C 1
ATOM 1948 O O . THR A 1 264 ? -5.259 -3.831 -15.586 1.00 96.62 264 THR A O 1
ATOM 1951 N N . THR A 1 265 ? -5.178 -5.672 -14.313 1.00 95.38 265 THR A N 1
ATOM 1952 C CA . THR A 1 265 ? -6.510 -5.480 -13.723 1.00 95.38 265 THR A CA 1
ATOM 1953 C C . THR A 1 265 ? -6.537 -4.273 -12.789 1.00 95.38 265 THR A C 1
ATOM 1955 O O . THR A 1 265 ? -7.489 -3.492 -12.830 1.00 95.38 265 THR A O 1
ATOM 1958 N N . ALA A 1 266 ? -5.500 -4.098 -11.967 1.00 96.19 266 ALA A N 1
ATOM 1959 C CA . ALA A 1 266 ? -5.399 -2.995 -11.016 1.00 96.19 266 ALA A CA 1
ATOM 1960 C C . ALA A 1 266 ? -5.296 -1.626 -11.706 1.00 96.19 266 ALA A C 1
ATOM 1962 O O . ALA A 1 266 ? -5.838 -0.648 -11.200 1.00 96.19 266 ALA A O 1
ATOM 1963 N N . LEU A 1 267 ? -4.638 -1.565 -12.865 1.00 97.06 267 LEU A N 1
ATOM 1964 C CA . LEU A 1 267 ? -4.368 -0.325 -13.595 1.00 97.06 267 LEU A CA 1
ATOM 1965 C C . LEU A 1 267 ? -5.359 -0.048 -14.735 1.00 97.06 267 LEU A C 1
ATOM 1967 O O . LEU A 1 267 ? -5.224 0.960 -15.424 1.00 97.06 267 LEU A O 1
ATOM 1971 N N . ARG A 1 268 ? -6.390 -0.885 -14.914 1.00 95.38 268 ARG A N 1
ATOM 1972 C CA . ARG A 1 268 ? -7.356 -0.791 -16.028 1.00 95.38 268 ARG A CA 1
ATOM 1973 C C . ARG A 1 268 ? -8.106 0.542 -16.141 1.00 95.38 268 ARG A C 1
ATOM 1975 O O . ARG A 1 268 ? -8.687 0.823 -17.180 1.00 95.38 268 ARG A O 1
ATOM 1982 N N . SER A 1 269 ? -8.199 1.300 -15.047 1.00 92.81 269 SER A N 1
ATOM 1983 C CA . SER A 1 269 ? -8.870 2.606 -15.000 1.00 92.81 269 SER A CA 1
ATOM 1984 C C . SER A 1 269 ? -7.937 3.774 -15.326 1.00 92.81 269 SER A C 1
ATOM 1986 O O . SER A 1 269 ? -8.384 4.917 -15.324 1.00 92.81 269 SER A O 1
ATOM 1988 N N . THR A 1 270 ? -6.654 3.502 -15.564 1.00 95.31 270 THR A N 1
ATOM 1989 C CA . THR A 1 270 ? -5.649 4.495 -15.962 1.00 95.31 270 THR A CA 1
ATOM 1990 C C . THR A 1 270 ? -5.516 4.534 -17.488 1.00 95.31 270 THR A C 1
ATOM 1992 O O . THR A 1 270 ? -6.043 3.662 -18.178 1.00 95.31 270 THR A O 1
ATOM 1995 N N . ALA A 1 271 ? -4.803 5.528 -18.027 1.00 96.00 271 ALA A N 1
ATOM 1996 C CA . ALA A 1 271 ? -4.482 5.590 -19.455 1.00 96.00 271 ALA A CA 1
ATOM 1997 C C . ALA A 1 271 ? -3.170 4.855 -19.807 1.00 96.00 271 ALA A C 1
ATOM 1999 O O . ALA A 1 271 ? -2.635 5.057 -20.896 1.00 96.00 271 ALA A O 1
ATOM 2000 N N . LEU A 1 272 ? -2.636 4.029 -18.896 1.00 96.94 272 LEU A N 1
ATOM 2001 C CA . LEU A 1 272 ? -1.443 3.228 -19.157 1.00 96.94 272 LEU A CA 1
ATOM 2002 C C . LEU A 1 272 ? -1.734 2.049 -20.084 1.00 96.94 272 LEU A C 1
ATOM 2004 O O . LEU A 1 272 ? -2.678 1.287 -19.874 1.00 96.94 272 LEU A O 1
ATOM 2008 N N . ASP A 1 273 ? -0.831 1.841 -21.037 1.00 97.94 273 ASP A N 1
ATOM 2009 C CA . ASP A 1 273 ? -0.683 0.589 -21.772 1.00 97.94 273 ASP A CA 1
ATOM 2010 C C . ASP A 1 273 ? 0.130 -0.392 -20.913 1.00 97.94 273 ASP A C 1
ATOM 2012 O O . ASP A 1 273 ? 1.341 -0.232 -20.755 1.00 97.94 273 ASP A O 1
ATOM 2016 N N . VAL A 1 274 ? -0.538 -1.355 -20.270 1.00 98.38 274 VAL A N 1
ATOM 2017 C CA . VAL A 1 274 ? 0.098 -2.268 -19.306 1.00 98.38 274 VAL A CA 1
ATOM 2018 C C . VAL A 1 274 ? 0.296 -3.651 -19.911 1.00 98.38 274 VAL A C 1
ATOM 2020 O O . VAL A 1 274 ? -0.668 -4.350 -20.223 1.00 98.38 274 VAL A O 1
ATOM 2023 N N . GLU A 1 275 ? 1.549 -4.097 -19.967 1.00 98.12 275 GLU A N 1
ATOM 2024 C CA . GLU A 1 275 ? 1.919 -5.424 -20.448 1.00 98.12 275 GLU A CA 1
ATOM 2025 C C . GLU A 1 275 ? 2.454 -6.301 -19.313 1.00 98.12 275 GLU A C 1
ATOM 2027 O O . GLU A 1 275 ? 3.482 -6.000 -18.701 1.00 98.12 275 GLU A O 1
ATOM 2032 N N . ALA A 1 276 ? 1.778 -7.422 -19.061 1.00 98.38 276 ALA A N 1
ATOM 2033 C CA . ALA A 1 276 ? 2.182 -8.396 -18.054 1.00 98.38 276 ALA A CA 1
ATOM 2034 C C . ALA A 1 276 ? 3.198 -9.408 -18.593 1.00 98.38 276 ALA A C 1
ATOM 2036 O O . ALA A 1 276 ? 2.925 -10.119 -19.559 1.00 98.38 276 ALA A O 1
ATOM 2037 N N . HIS A 1 277 ? 4.325 -9.543 -17.893 1.00 98.25 277 HIS A N 1
ATOM 2038 C CA . HIS A 1 277 ? 5.383 -10.505 -18.197 1.00 98.25 277 HIS A CA 1
ATOM 2039 C C . HIS A 1 277 ? 5.571 -11.443 -16.997 1.00 98.25 277 HIS A C 1
ATOM 2041 O O . HIS A 1 277 ? 6.316 -11.105 -16.073 1.00 98.25 277 HIS A O 1
ATOM 2047 N N . PRO A 1 278 ? 4.907 -12.617 -16.978 1.00 98.00 278 PRO A N 1
ATOM 2048 C CA . PRO A 1 278 ? 5.043 -13.606 -15.910 1.00 98.00 278 PRO A CA 1
ATOM 2049 C C . PRO A 1 278 ? 6.378 -14.363 -16.018 1.00 98.00 278 PRO A C 1
ATOM 2051 O O . PRO A 1 278 ? 6.415 -15.569 -16.247 1.00 98.00 278 PRO A O 1
ATOM 2054 N N . LEU A 1 279 ? 7.485 -13.627 -15.939 1.00 97.69 279 LEU A N 1
ATOM 2055 C CA . LEU A 1 279 ? 8.845 -14.076 -16.221 1.00 97.69 279 LEU A CA 1
ATOM 2056 C C . LEU A 1 279 ? 9.804 -13.519 -15.171 1.00 97.69 279 LEU A C 1
ATOM 2058 O O . LEU A 1 279 ? 9.543 -12.490 -14.545 1.00 97.69 279 LEU A O 1
ATOM 2062 N N . LYS A 1 280 ? 10.956 -14.174 -15.007 1.00 97.38 280 LYS A N 1
ATOM 2063 C CA . LYS A 1 280 ? 12.075 -13.566 -14.279 1.00 97.38 280 LYS A CA 1
ATOM 2064 C C . LYS A 1 280 ? 12.681 -12.446 -15.123 1.00 97.38 280 LYS A C 1
ATOM 2066 O O . LYS A 1 280 ? 12.651 -12.510 -16.352 1.00 97.38 280 LYS A O 1
ATOM 2071 N N . TRP A 1 281 ? 13.302 -11.460 -14.473 1.00 97.31 281 TRP A N 1
ATOM 2072 C CA . TRP A 1 281 ? 13.940 -10.329 -15.158 1.00 97.31 281 TRP A CA 1
ATOM 2073 C C . TRP A 1 281 ? 14.906 -10.767 -16.268 1.00 97.31 281 TRP A C 1
ATOM 2075 O O . TRP A 1 281 ? 14.756 -10.354 -17.414 1.00 97.31 281 TRP A O 1
ATOM 2085 N N . ALA A 1 282 ? 15.847 -11.665 -15.961 1.00 94.88 282 ALA A N 1
ATOM 2086 C CA . ALA A 1 282 ? 16.834 -12.139 -16.933 1.00 94.88 282 ALA A CA 1
ATOM 2087 C C . ALA A 1 282 ? 16.192 -12.809 -18.163 1.00 94.88 282 ALA A C 1
ATOM 2089 O O . ALA A 1 282 ? 16.640 -12.621 -19.294 1.00 94.88 282 ALA A O 1
ATOM 2090 N N . GLU A 1 283 ? 15.111 -13.562 -17.952 1.00 96.88 283 GLU A N 1
ATOM 2091 C CA . GLU A 1 283 ? 14.370 -14.206 -19.032 1.00 96.88 283 GLU A CA 1
ATOM 2092 C C . GLU A 1 283 ? 13.630 -13.183 -19.899 1.00 96.88 283 GLU A C 1
ATOM 2094 O O . GLU A 1 283 ? 13.654 -13.286 -21.127 1.00 96.88 283 GLU A O 1
ATOM 2099 N N . TYR A 1 284 ? 13.014 -12.175 -19.278 1.00 97.75 284 TYR A N 1
ATOM 2100 C CA . TYR A 1 284 ? 12.381 -11.072 -19.993 1.00 97.75 284 TYR A CA 1
ATOM 2101 C C . TYR A 1 284 ? 13.389 -10.319 -20.873 1.00 97.75 284 TYR A C 1
ATOM 2103 O O . TYR A 1 284 ? 13.139 -10.156 -22.067 1.00 97.75 284 TYR A O 1
ATOM 2111 N N . VAL A 1 285 ? 14.547 -9.928 -20.324 1.00 96.56 285 VAL A N 1
ATOM 2112 C CA . VAL A 1 285 ? 15.609 -9.223 -21.069 1.00 96.56 285 VAL A CA 1
ATOM 2113 C C . VAL A 1 285 ? 16.057 -10.038 -22.285 1.00 96.56 285 VAL A C 1
ATOM 2115 O O . VAL A 1 285 ? 16.117 -9.511 -23.397 1.00 96.56 285 VAL A O 1
ATOM 2118 N N . MET A 1 286 ? 16.301 -11.339 -22.099 1.00 94.81 286 MET A N 1
ATOM 2119 C CA . MET A 1 286 ? 16.690 -12.245 -23.182 1.00 94.81 286 MET A CA 1
ATOM 2120 C C . MET A 1 286 ? 15.619 -12.328 -24.280 1.00 94.81 286 MET A C 1
ATOM 2122 O O . MET A 1 286 ? 15.948 -12.249 -25.462 1.00 94.81 286 MET A O 1
ATOM 2126 N N . ARG A 1 287 ? 14.340 -12.479 -23.908 1.00 96.00 287 ARG A N 1
ATOM 2127 C CA . ARG A 1 287 ? 13.225 -12.620 -24.861 1.00 96.00 287 ARG A CA 1
ATOM 2128 C C . ARG A 1 287 ? 12.898 -11.322 -25.592 1.00 96.00 287 ARG A C 1
ATOM 2130 O O . ARG A 1 287 ? 12.541 -11.372 -26.765 1.00 96.00 287 ARG A O 1
ATOM 2137 N N . ARG A 1 288 ? 13.007 -10.175 -24.915 1.00 93.38 288 ARG A N 1
ATOM 2138 C CA . ARG A 1 288 ? 12.725 -8.858 -25.502 1.00 93.38 288 ARG A CA 1
ATOM 2139 C C . ARG A 1 288 ? 13.656 -8.570 -26.676 1.00 93.38 288 ARG A C 1
ATOM 2141 O O . ARG A 1 288 ? 13.243 -7.913 -27.624 1.00 93.38 288 ARG A O 1
ATOM 2148 N N . GLY A 1 289 ? 14.916 -9.007 -26.602 1.00 87.81 289 GLY A N 1
ATOM 2149 C CA . GLY A 1 289 ? 15.930 -8.787 -27.642 1.00 87.81 289 GLY A CA 1
ATOM 2150 C C . GLY A 1 289 ? 16.376 -7.324 -27.806 1.00 87.81 289 GLY A C 1
ATOM 2151 O O . GLY A 1 289 ? 17.423 -7.070 -28.393 1.00 87.81 289 GLY A O 1
ATOM 2152 N N . ASN A 1 290 ? 15.631 -6.368 -27.243 1.00 90.56 290 ASN A N 1
ATOM 2153 C CA . ASN A 1 290 ? 15.989 -4.962 -27.120 1.00 90.56 290 ASN A CA 1
ATOM 2154 C C . ASN A 1 290 ? 16.498 -4.665 -25.700 1.00 90.56 290 ASN A C 1
ATOM 2156 O O . ASN A 1 290 ? 15.757 -4.790 -24.723 1.00 90.56 290 ASN A O 1
ATOM 2160 N N . TRP A 1 291 ? 17.756 -4.239 -25.613 1.00 90.62 291 TRP A N 1
ATOM 2161 C CA . TRP A 1 291 ? 18.459 -3.951 -24.361 1.00 90.62 291 TRP A CA 1
ATOM 2162 C C . TRP A 1 291 ? 18.405 -2.467 -23.966 1.00 90.62 291 TRP A C 1
ATOM 2164 O O . TRP A 1 291 ? 19.070 -2.056 -23.022 1.00 90.62 291 TRP A O 1
ATOM 2174 N N . VAL A 1 292 ? 17.622 -1.646 -24.674 1.00 93.94 292 VAL A N 1
ATOM 2175 C CA . VAL A 1 292 ? 17.411 -0.241 -24.310 1.00 93.94 292 VAL A CA 1
ATOM 2176 C C . VAL A 1 292 ? 16.306 -0.149 -23.262 1.00 93.94 292 VAL A C 1
ATOM 2178 O O . VAL A 1 292 ? 15.135 -0.389 -23.563 1.00 93.94 292 VAL A O 1
ATOM 2181 N N . PHE A 1 293 ? 16.677 0.190 -22.031 1.00 96.75 293 PHE A N 1
ATOM 2182 C CA . PHE A 1 293 ? 15.752 0.409 -20.918 1.00 96.75 293 PHE A CA 1
ATOM 2183 C C . PHE A 1 293 ? 15.844 1.869 -20.471 1.00 96.75 293 PHE A C 1
ATOM 2185 O O . PHE A 1 293 ? 16.862 2.277 -19.912 1.00 96.75 293 PHE A O 1
ATOM 2192 N N . ASP A 1 294 ? 14.807 2.668 -20.729 1.00 96.19 294 ASP A N 1
ATOM 2193 C CA . ASP A 1 294 ? 14.808 4.079 -20.331 1.00 96.19 294 ASP A CA 1
ATOM 2194 C C . ASP A 1 294 ? 14.590 4.229 -18.820 1.00 96.19 294 ASP A C 1
ATOM 2196 O O . ASP A 1 294 ? 15.343 4.943 -18.156 1.00 96.19 294 ASP A O 1
ATOM 2200 N N . GLN A 1 295 ? 13.595 3.533 -18.264 1.00 97.25 295 GLN A N 1
ATOM 2201 C CA . GLN A 1 295 ? 13.215 3.649 -16.856 1.00 97.25 295 GLN A CA 1
ATOM 2202 C C . GLN A 1 295 ? 12.877 2.283 -16.260 1.00 97.25 295 GLN A C 1
ATOM 2204 O O . GLN A 1 295 ? 12.063 1.540 -16.810 1.00 97.25 295 GLN A O 1
ATOM 2209 N N . VAL A 1 296 ? 13.471 1.961 -15.108 1.00 98.44 296 VAL A N 1
ATOM 2210 C CA . VAL A 1 296 ? 13.177 0.719 -14.382 1.00 98.44 296 VAL A CA 1
ATOM 2211 C C . VAL A 1 296 ? 12.867 1.003 -12.913 1.00 98.44 296 VAL A C 1
ATOM 2213 O O . VAL A 1 296 ? 13.716 1.468 -12.154 1.00 98.44 296 VAL A O 1
ATOM 2216 N N . GLY A 1 297 ? 11.641 0.693 -12.499 1.00 98.31 297 GLY A N 1
ATOM 2217 C CA . GLY A 1 297 ? 11.239 0.593 -11.101 1.00 98.31 297 GLY A CA 1
ATOM 2218 C C . GLY A 1 297 ? 11.616 -0.775 -10.533 1.00 98.31 297 GLY A C 1
ATOM 2219 O O . GLY A 1 297 ? 11.260 -1.806 -11.101 1.00 98.31 297 GLY A O 1
ATOM 2220 N N . VAL A 1 298 ? 12.321 -0.796 -9.405 1.00 98.25 298 VAL A N 1
ATOM 2221 C CA . VAL A 1 298 ? 12.839 -2.012 -8.769 1.00 98.25 298 VAL A CA 1
ATOM 2222 C C . VAL A 1 298 ? 12.182 -2.209 -7.409 1.00 98.25 298 VAL A C 1
ATOM 2224 O O . VAL A 1 298 ? 12.406 -1.440 -6.475 1.00 98.25 298 VAL A O 1
ATOM 2227 N N . ALA A 1 299 ? 11.387 -3.272 -7.308 1.00 97.31 299 ALA A N 1
ATOM 2228 C CA . ALA A 1 299 ? 10.645 -3.692 -6.122 1.00 97.31 299 ALA A CA 1
ATOM 2229 C C . ALA A 1 299 ? 10.944 -5.167 -5.776 1.00 97.31 299 ALA A C 1
ATOM 2231 O O . ALA A 1 299 ? 10.060 -5.942 -5.403 1.00 97.31 299 ALA A O 1
ATOM 2232 N N . LEU A 1 300 ? 12.218 -5.536 -5.931 1.00 95.25 300 LEU A N 1
ATOM 2233 C CA . LEU A 1 300 ? 12.781 -6.863 -5.678 1.00 95.25 300 LEU A CA 1
ATOM 2234 C C . LEU A 1 300 ? 13.235 -7.014 -4.222 1.00 95.25 300 LEU A C 1
ATOM 2236 O O . LEU A 1 300 ? 13.583 -6.028 -3.565 1.00 95.25 300 LEU A O 1
ATOM 2240 N N . ASP A 1 301 ? 13.264 -8.247 -3.729 1.00 90.44 301 ASP A N 1
ATOM 2241 C CA . ASP A 1 301 ? 13.613 -8.597 -2.350 1.00 90.44 301 ASP A CA 1
ATOM 2242 C C . ASP A 1 301 ? 15.048 -9.120 -2.181 1.00 90.44 301 ASP A C 1
ATOM 2244 O O . ASP A 1 301 ? 15.586 -9.028 -1.078 1.00 90.44 301 ASP A O 1
ATOM 2248 N N . THR A 1 302 ? 15.708 -9.579 -3.250 1.00 91.06 302 THR A N 1
ATOM 2249 C CA . THR A 1 302 ? 17.100 -10.053 -3.186 1.00 91.06 302 THR A CA 1
ATOM 2250 C C . THR A 1 302 ? 18.105 -9.040 -3.738 1.00 91.06 302 THR A C 1
ATOM 2252 O O . THR A 1 302 ? 17.845 -8.314 -4.701 1.00 91.06 302 THR A O 1
ATOM 2255 N N . ALA A 1 303 ? 19.305 -9.008 -3.149 1.00 91.31 303 ALA A N 1
ATOM 2256 C CA . ALA A 1 303 ? 20.411 -8.213 -3.683 1.00 91.31 303 ALA A CA 1
ATOM 2257 C C . ALA A 1 303 ? 20.827 -8.699 -5.082 1.00 91.31 303 ALA A C 1
ATOM 2259 O O . ALA A 1 303 ? 21.034 -7.881 -5.972 1.00 91.31 303 ALA A O 1
ATOM 2260 N N . ALA A 1 304 ? 20.891 -10.016 -5.302 1.00 92.31 304 ALA A N 1
ATOM 2261 C CA . ALA A 1 304 ? 21.293 -10.599 -6.581 1.00 92.31 304 ALA A CA 1
ATOM 2262 C C . ALA A 1 304 ? 20.388 -10.153 -7.742 1.00 92.31 304 ALA A C 1
ATOM 2264 O O . ALA A 1 304 ? 20.894 -9.741 -8.788 1.00 92.31 304 ALA A O 1
ATOM 2265 N N . ASP A 1 305 ? 19.066 -10.150 -7.551 1.00 94.81 305 ASP A N 1
ATOM 2266 C CA . ASP A 1 305 ? 18.140 -9.722 -8.603 1.00 94.81 305 ASP A CA 1
ATOM 2267 C C . ASP A 1 305 ? 18.227 -8.207 -8.854 1.00 94.81 305 ASP A C 1
ATOM 2269 O O . ASP A 1 305 ? 18.159 -7.763 -10.002 1.00 94.81 305 ASP A O 1
ATOM 2273 N N . ARG A 1 306 ? 18.461 -7.398 -7.809 1.00 95.69 306 ARG A N 1
ATOM 2274 C CA . ARG A 1 306 ? 18.730 -5.954 -7.959 1.00 95.69 306 ARG A CA 1
ATOM 2275 C C . ARG A 1 306 ? 19.997 -5.697 -8.783 1.00 95.69 306 ARG A C 1
ATOM 2277 O O . ARG A 1 306 ? 19.990 -4.843 -9.670 1.00 95.69 306 ARG A O 1
ATOM 2284 N N . LEU A 1 307 ? 21.066 -6.461 -8.543 1.00 94.50 307 LEU A N 1
ATOM 2285 C CA . LEU A 1 307 ? 22.301 -6.398 -9.335 1.00 94.50 307 LEU A CA 1
ATOM 2286 C C . LEU A 1 307 ? 22.057 -6.806 -10.797 1.00 94.50 307 LEU A C 1
ATOM 2288 O O . LEU A 1 307 ? 22.581 -6.164 -11.709 1.00 94.50 307 LEU A O 1
ATOM 2292 N N . ALA A 1 308 ? 21.223 -7.822 -11.039 1.00 95.00 308 ALA A N 1
ATOM 2293 C CA . ALA A 1 308 ? 20.854 -8.246 -12.389 1.00 95.00 308 ALA A CA 1
ATOM 2294 C C . ALA A 1 308 ? 20.092 -7.156 -13.166 1.00 95.00 308 ALA A C 1
ATOM 2296 O O . ALA A 1 308 ? 20.296 -7.007 -14.373 1.00 95.00 308 ALA A O 1
ATOM 2297 N N . VAL A 1 309 ? 19.256 -6.355 -12.492 1.00 96.88 309 VAL A N 1
ATOM 2298 C CA . VAL A 1 309 ? 18.619 -5.178 -13.107 1.00 96.88 309 VAL A CA 1
ATOM 2299 C C . VAL A 1 309 ? 19.656 -4.135 -13.512 1.00 96.88 309 VAL A C 1
ATOM 2301 O O . VAL A 1 309 ? 19.666 -3.703 -14.663 1.00 96.88 309 VAL A O 1
ATOM 2304 N N . GLN A 1 310 ? 20.571 -3.764 -12.613 1.00 95.44 310 GLN A N 1
ATOM 2305 C CA . GLN A 1 310 ? 21.634 -2.803 -12.934 1.00 95.44 310 GLN A CA 1
ATOM 2306 C C . GLN A 1 310 ? 22.539 -3.289 -14.077 1.00 95.44 310 GLN A C 1
ATOM 2308 O O . GLN A 1 310 ? 22.999 -2.472 -14.875 1.00 95.44 310 GLN A O 1
ATOM 2313 N N . GLY A 1 311 ? 22.771 -4.601 -14.180 1.00 94.12 311 GLY A N 1
ATOM 2314 C CA . GLY A 1 311 ? 23.548 -5.223 -15.255 1.00 94.12 311 GLY A CA 1
ATOM 2315 C C . GLY A 1 311 ? 22.934 -5.073 -16.652 1.00 94.12 311 GLY A C 1
ATOM 2316 O O . GLY A 1 311 ? 23.659 -5.161 -17.638 1.00 94.12 311 GLY A O 1
ATOM 2317 N N . ALA A 1 312 ? 21.633 -4.784 -16.752 1.00 95.12 312 ALA A N 1
ATOM 2318 C CA . ALA A 1 312 ? 20.970 -4.447 -18.015 1.00 95.12 312 ALA A CA 1
ATOM 2319 C C . ALA A 1 312 ? 21.172 -2.976 -18.437 1.00 95.12 312 ALA A C 1
ATOM 2321 O O . ALA A 1 312 ? 20.641 -2.557 -19.461 1.00 95.12 312 ALA A O 1
ATOM 2322 N N . LEU A 1 313 ? 21.926 -2.202 -17.645 1.00 95.00 313 LEU A N 1
ATOM 2323 C CA . LEU A 1 313 ? 22.275 -0.797 -17.870 1.00 95.00 313 LEU A CA 1
ATOM 2324 C C . LEU A 1 313 ? 21.081 0.133 -18.192 1.00 95.00 313 LEU A C 1
ATOM 2326 O O . LEU A 1 313 ? 21.143 0.866 -19.183 1.00 95.00 313 LEU A O 1
ATOM 2330 N N . PRO A 1 314 ? 20.003 0.164 -17.379 1.00 96.62 314 PRO A N 1
ATOM 2331 C CA . PRO A 1 314 ? 18.935 1.136 -17.588 1.00 96.62 314 PRO A CA 1
ATOM 2332 C C . PRO A 1 314 ? 19.433 2.575 -17.478 1.00 96.62 314 PRO A C 1
ATOM 2334 O O . PRO A 1 314 ? 20.291 2.874 -16.645 1.00 96.62 314 PRO A O 1
ATOM 2337 N N . ARG A 1 315 ? 18.845 3.483 -18.264 1.00 96.94 315 ARG A N 1
ATOM 2338 C CA . ARG A 1 315 ? 19.184 4.914 -18.220 1.00 96.94 315 ARG A CA 1
ATOM 2339 C C . ARG A 1 315 ? 18.800 5.556 -16.895 1.00 96.94 315 ARG A C 1
ATOM 2341 O O . ARG A 1 315 ? 19.460 6.495 -16.457 1.00 96.94 315 ARG A O 1
ATOM 2348 N N . TRP A 1 316 ? 17.747 5.053 -16.261 1.00 97.50 316 TRP A N 1
ATOM 2349 C CA . TRP A 1 316 ? 17.319 5.491 -14.946 1.00 97.50 316 TRP A CA 1
ATOM 2350 C C . TRP A 1 316 ? 16.676 4.350 -14.157 1.00 97.50 316 TRP A C 1
ATOM 2352 O O . TRP A 1 316 ? 15.877 3.577 -14.688 1.00 97.50 316 TRP A O 1
ATOM 2362 N N . ILE A 1 317 ? 17.017 4.259 -12.873 1.00 98.12 317 ILE A N 1
ATOM 2363 C CA . ILE A 1 317 ? 16.462 3.287 -11.932 1.00 98.12 317 ILE A CA 1
ATOM 2364 C C . ILE A 1 317 ? 15.851 4.020 -10.740 1.00 98.12 317 ILE A C 1
ATOM 2366 O O . ILE A 1 317 ? 16.521 4.839 -10.108 1.00 98.12 317 ILE A O 1
ATOM 2370 N N . ALA A 1 318 ? 14.624 3.649 -10.376 1.00 97.44 318 ALA A N 1
ATOM 2371 C CA . ALA A 1 318 ? 14.051 3.910 -9.059 1.00 97.44 318 ALA A CA 1
ATOM 2372 C C . ALA A 1 318 ? 13.997 2.602 -8.272 1.00 97.44 318 ALA A C 1
ATOM 2374 O O . ALA A 1 318 ? 13.228 1.706 -8.605 1.00 97.44 318 ALA A O 1
ATOM 2375 N N . ASN A 1 319 ? 14.806 2.486 -7.228 1.00 97.50 319 ASN A N 1
ATOM 2376 C CA . ASN A 1 319 ? 14.858 1.305 -6.377 1.00 97.50 319 ASN A CA 1
ATOM 2377 C C . ASN A 1 319 ? 14.185 1.587 -5.039 1.00 97.50 319 ASN A C 1
ATOM 2379 O O . ASN A 1 319 ? 14.402 2.643 -4.454 1.00 97.50 319 ASN A O 1
ATOM 2383 N N . ALA A 1 320 ? 13.394 0.638 -4.551 1.00 96.50 320 ALA A N 1
ATOM 2384 C CA . ALA A 1 320 ? 12.764 0.715 -3.244 1.00 96.50 320 ALA A CA 1
ATOM 2385 C C . ALA A 1 320 ? 13.061 -0.543 -2.424 1.00 96.50 320 ALA A C 1
ATOM 2387 O O . ALA A 1 320 ? 13.169 -1.650 -2.958 1.00 96.50 320 ALA A O 1
ATOM 2388 N N . TRP A 1 321 ? 13.172 -0.376 -1.109 1.00 94.38 321 TRP A N 1
ATOM 2389 C CA . TRP A 1 321 ? 13.381 -1.481 -0.180 1.00 94.38 321 TRP A CA 1
ATOM 2390 C C . TRP A 1 321 ? 12.622 -1.272 1.128 1.00 94.38 321 TRP A C 1
ATOM 2392 O O . TRP A 1 321 ? 12.257 -0.160 1.504 1.00 94.38 321 TRP A O 1
ATOM 2402 N N . THR A 1 322 ? 12.438 -2.381 1.833 1.00 91.56 322 THR A N 1
ATOM 2403 C CA . THR A 1 322 ? 12.002 -2.437 3.227 1.00 91.56 322 THR A CA 1
ATOM 2404 C C . THR A 1 322 ? 12.942 -3.389 3.956 1.00 91.56 322 THR A C 1
ATOM 2406 O O . THR A 1 322 ? 13.188 -4.489 3.455 1.00 91.56 322 THR A O 1
ATOM 2409 N N . GLN A 1 323 ? 13.463 -2.976 5.100 1.00 83.31 323 GLN A N 1
ATOM 2410 C CA . GLN A 1 323 ? 14.281 -3.766 6.017 1.00 83.31 323 GLN A CA 1
ATOM 2411 C C . GLN A 1 323 ? 13.609 -3.796 7.396 1.00 83.31 323 GLN A C 1
ATOM 2413 O O . GLN A 1 323 ? 12.515 -3.268 7.580 1.00 83.31 323 GLN A O 1
ATOM 2418 N N . GLU A 1 324 ? 14.250 -4.447 8.363 1.00 75.75 324 GLU A N 1
ATOM 2419 C CA . GLU A 1 324 ? 13.719 -4.593 9.721 1.00 75.75 324 GLU A CA 1
ATOM 2420 C C . GLU A 1 324 ? 13.494 -3.246 10.424 1.00 75.75 324 GLU A C 1
ATOM 2422 O O . GLU A 1 324 ? 12.501 -3.069 11.128 1.00 75.75 324 GLU A O 1
ATOM 2427 N N . HIS A 1 325 ? 14.392 -2.282 10.207 1.00 76.12 325 HIS A N 1
ATOM 2428 C CA . HIS A 1 325 ? 14.375 -0.992 10.906 1.00 76.12 325 HIS A CA 1
ATOM 2429 C C . HIS A 1 325 ? 14.182 0.214 9.988 1.00 76.12 325 HIS A C 1
ATOM 2431 O O . HIS A 1 325 ? 13.976 1.322 10.481 1.00 76.12 325 HIS A O 1
ATOM 2437 N N . ASP A 1 326 ? 14.250 0.023 8.670 1.00 84.06 326 ASP A N 1
ATOM 2438 C CA . ASP A 1 326 ? 14.100 1.113 7.718 1.00 84.06 326 ASP A CA 1
ATOM 2439 C C . ASP A 1 326 ? 13.333 0.711 6.458 1.00 84.06 326 ASP A C 1
ATOM 2441 O O . ASP A 1 326 ? 13.049 -0.452 6.170 1.00 84.06 326 ASP A O 1
ATOM 2445 N N . LEU A 1 327 ? 12.965 1.732 5.705 1.00 91.56 327 LEU A N 1
ATOM 2446 C CA . LEU A 1 327 ? 12.483 1.628 4.344 1.00 91.56 327 LEU A CA 1
ATOM 2447 C C . LEU A 1 327 ? 13.064 2.802 3.576 1.00 91.56 327 LEU A C 1
ATOM 2449 O O . LEU A 1 327 ? 13.399 3.834 4.162 1.00 91.56 327 LEU A O 1
ATOM 2453 N N . GLY A 1 328 ? 13.157 2.675 2.261 1.00 91.69 328 GLY A N 1
ATOM 2454 C CA . GLY A 1 328 ? 13.692 3.771 1.478 1.00 91.69 328 GLY A CA 1
ATOM 2455 C C . GLY A 1 328 ? 13.491 3.629 -0.011 1.00 91.69 328 GLY A C 1
ATOM 2456 O O . GLY A 1 328 ? 13.047 2.599 -0.525 1.00 91.69 328 GLY A O 1
ATOM 2457 N N . ILE A 1 329 ? 13.816 4.728 -0.685 1.00 93.25 329 ILE A N 1
ATOM 2458 C CA . ILE A 1 329 ? 13.826 4.854 -2.133 1.00 93.25 329 ILE A CA 1
ATOM 2459 C C . ILE A 1 329 ? 15.166 5.468 -2.530 1.00 93.25 329 ILE A C 1
ATOM 2461 O O . ILE A 1 329 ? 15.612 6.455 -1.944 1.00 93.25 329 ILE A O 1
ATOM 2465 N N . SER A 1 330 ? 15.798 4.908 -3.552 1.00 94.50 330 SER A N 1
ATOM 2466 C CA . SER A 1 330 ? 16.999 5.438 -4.184 1.00 94.50 330 SER A CA 1
ATOM 2467 C C . SER A 1 330 ? 16.761 5.634 -5.680 1.00 94.50 330 SER A C 1
ATOM 2469 O O . SER A 1 330 ? 15.931 4.966 -6.299 1.00 94.50 330 SER A O 1
ATOM 2471 N N . ARG A 1 331 ? 17.470 6.600 -6.266 1.00 95.38 331 ARG A N 1
ATOM 2472 C CA . ARG A 1 331 ? 17.405 6.922 -7.696 1.00 95.38 331 ARG A CA 1
ATOM 2473 C C . ARG A 1 331 ? 18.808 6.871 -8.274 1.00 95.38 331 ARG A C 1
ATOM 2475 O O . ARG A 1 331 ? 19.719 7.426 -7.662 1.00 95.38 331 ARG A O 1
ATOM 2482 N N . HIS A 1 332 ? 18.958 6.246 -9.434 1.00 96.44 332 HIS A N 1
ATOM 2483 C CA . HIS A 1 332 ? 20.254 6.034 -10.075 1.00 96.44 332 HIS A CA 1
ATOM 2484 C C . HIS A 1 332 ? 20.146 6.364 -11.564 1.00 96.44 332 HIS A C 1
ATOM 2486 O O . HIS A 1 332 ? 19.389 5.707 -12.277 1.00 96.44 332 HIS A O 1
ATOM 2492 N N . GLY A 1 333 ? 20.858 7.391 -12.028 1.00 95.50 333 GLY A N 1
ATOM 2493 C CA . GLY A 1 333 ? 20.970 7.713 -13.447 1.00 95.50 333 GLY A CA 1
ATOM 2494 C C . GLY A 1 333 ? 22.177 7.034 -14.090 1.00 95.50 333 GLY A C 1
ATOM 2495 O O . GLY A 1 333 ? 23.232 6.885 -13.476 1.00 95.50 333 GLY A O 1
ATOM 2496 N N . PHE A 1 334 ? 22.038 6.639 -15.350 1.00 89.25 334 PHE A N 1
ATOM 2497 C CA . PHE A 1 334 ? 23.171 6.243 -16.172 1.00 89.25 334 PHE A CA 1
ATOM 2498 C C . PHE A 1 334 ? 23.961 7.500 -16.550 1.00 89.25 334 PHE A C 1
ATOM 2500 O O . PHE A 1 334 ? 23.406 8.406 -17.167 1.00 89.25 334 PHE A O 1
ATOM 2507 N N . ASP A 1 335 ? 25.239 7.545 -16.166 1.00 85.62 335 ASP A N 1
ATOM 2508 C CA . ASP A 1 335 ? 26.156 8.673 -16.407 1.00 85.62 335 ASP A CA 1
ATOM 2509 C C . ASP A 1 335 ? 25.821 9.978 -15.643 1.00 85.62 335 ASP A C 1
ATOM 2511 O O . ASP A 1 335 ? 26.228 11.072 -16.023 1.00 85.62 335 ASP A O 1
ATOM 2515 N N . ASP A 1 336 ? 25.113 9.893 -14.509 1.00 90.88 336 ASP A N 1
ATOM 2516 C CA . ASP A 1 336 ? 24.823 11.062 -13.656 1.00 90.88 336 ASP A CA 1
ATOM 2517 C C . ASP A 1 336 ? 25.952 11.405 -12.657 1.00 90.88 336 ASP A C 1
ATOM 2519 O O . ASP A 1 336 ? 25.800 12.298 -11.818 1.00 90.88 336 ASP A O 1
ATOM 2523 N N . SER A 1 337 ? 27.091 10.704 -12.748 1.00 90.75 337 SER A N 1
ATOM 2524 C CA . SER A 1 337 ? 28.232 10.771 -11.818 1.00 90.75 337 SER A CA 1
ATOM 2525 C C . SER A 1 337 ? 27.896 10.438 -10.353 1.00 90.75 337 SER A C 1
ATOM 2527 O O . SER A 1 337 ? 28.653 10.801 -9.449 1.00 90.75 337 SER A O 1
ATOM 2529 N N . ARG A 1 338 ? 26.778 9.749 -10.086 1.00 93.62 338 ARG A N 1
ATOM 2530 C CA . ARG A 1 338 ? 26.374 9.291 -8.747 1.00 93.62 338 ARG A CA 1
ATOM 2531 C C . ARG A 1 338 ? 26.537 7.779 -8.604 1.00 93.62 338 ARG A C 1
ATOM 2533 O O . ARG A 1 338 ? 26.936 7.065 -9.521 1.00 93.62 338 ARG A O 1
ATOM 2540 N N . ALA A 1 339 ? 26.264 7.284 -7.399 1.00 93.44 339 ALA A N 1
ATOM 2541 C CA . ALA A 1 339 ? 26.288 5.859 -7.107 1.00 93.44 339 ALA A CA 1
ATOM 2542 C C . ALA A 1 339 ? 25.214 5.119 -7.925 1.00 93.44 339 ALA A C 1
ATOM 2544 O O . ALA A 1 339 ? 24.036 5.473 -7.868 1.00 93.44 339 ALA A O 1
ATOM 2545 N N . CYS A 1 340 ? 25.609 4.063 -8.638 1.00 95.06 340 CYS A N 1
ATOM 2546 C CA . CYS A 1 340 ? 24.671 3.152 -9.296 1.00 95.06 340 CYS A CA 1
ATOM 2547 C C . CYS A 1 340 ? 23.972 2.235 -8.274 1.00 95.06 340 CYS A C 1
ATOM 2549 O O . CYS A 1 340 ? 24.356 2.198 -7.101 1.00 95.06 340 CYS A O 1
ATOM 2551 N N . LEU A 1 341 ? 22.985 1.447 -8.706 1.00 95.06 341 LEU A N 1
ATOM 2552 C CA . LEU A 1 341 ? 22.280 0.527 -7.809 1.00 95.06 341 LEU A CA 1
ATOM 2553 C C . LEU A 1 341 ? 23.229 -0.522 -7.203 1.00 95.06 341 LEU A C 1
ATOM 2555 O O . LEU A 1 341 ? 23.136 -0.820 -6.014 1.00 95.06 341 LEU A O 1
ATOM 2559 N N . CYS A 1 342 ? 24.196 -1.033 -7.975 1.00 93.12 342 CYS A N 1
ATOM 2560 C CA . CYS A 1 342 ? 25.186 -1.988 -7.462 1.00 93.12 342 CYS A CA 1
ATOM 2561 C C . CYS A 1 342 ? 26.030 -1.417 -6.318 1.00 93.12 342 CYS A C 1
ATOM 2563 O O . CYS A 1 342 ? 26.425 -2.168 -5.430 1.00 93.12 342 CYS A O 1
ATOM 2565 N N . CYS A 1 343 ? 26.289 -0.104 -6.302 1.00 92.06 343 CYS A N 1
ATOM 2566 C CA . CYS A 1 343 ? 27.077 0.530 -5.244 1.00 92.06 343 CYS A CA 1
ATOM 2567 C C . CYS A 1 343 ? 26.427 0.386 -3.859 1.00 92.06 343 CYS A C 1
ATOM 2569 O O . CYS A 1 343 ? 27.139 0.422 -2.861 1.00 92.06 343 CYS A O 1
ATOM 2571 N N . MET A 1 344 ? 25.104 0.194 -3.791 1.00 88.81 344 MET A N 1
ATOM 2572 C CA . MET A 1 344 ? 24.381 -0.028 -2.533 1.00 88.81 344 MET A CA 1
ATOM 2573 C C . MET A 1 344 ? 24.532 -1.446 -1.971 1.00 88.81 344 MET A C 1
ATOM 2575 O O . MET A 1 344 ? 24.212 -1.673 -0.809 1.00 88.81 344 MET A O 1
ATOM 2579 N N . TYR A 1 345 ? 25.001 -2.396 -2.782 1.00 86.81 345 TYR A N 1
ATOM 2580 C CA . TYR A 1 345 ? 25.116 -3.812 -2.416 1.00 86.81 345 TYR A CA 1
ATOM 2581 C C . TYR A 1 345 ? 26.555 -4.320 -2.542 1.00 86.81 345 TYR A C 1
ATOM 2583 O O . TYR A 1 345 ? 26.780 -5.522 -2.682 1.00 86.81 345 TYR A O 1
ATOM 2591 N N . LEU A 1 346 ? 27.537 -3.412 -2.519 1.00 79.81 346 LEU A N 1
ATOM 2592 C CA . LEU A 1 346 ? 28.943 -3.799 -2.497 1.00 79.81 346 LEU A CA 1
ATOM 2593 C C . LEU A 1 346 ? 29.233 -4.605 -1.221 1.00 79.81 346 LEU A C 1
ATOM 2595 O O . LEU A 1 346 ? 28.909 -4.137 -0.126 1.00 79.81 346 LEU A O 1
ATOM 2599 N N . PRO A 1 347 ? 29.863 -5.787 -1.332 1.00 74.00 347 PRO A N 1
ATOM 2600 C CA . PRO A 1 347 ? 30.290 -6.536 -0.162 1.00 74.00 347 PRO A CA 1
ATOM 2601 C C . PRO A 1 347 ? 31.264 -5.692 0.666 1.00 74.00 347 PRO A C 1
ATOM 2603 O O . PRO A 1 347 ? 32.274 -5.215 0.150 1.00 74.00 347 PRO A O 1
ATOM 2606 N N . SER A 1 348 ? 30.987 -5.530 1.957 1.00 68.56 348 SER A N 1
ATOM 2607 C CA . SER A 1 348 ? 31.881 -4.837 2.895 1.00 68.56 348 SER A CA 1
ATOM 2608 C C . SER A 1 348 ? 32.990 -5.745 3.453 1.00 68.56 348 SER A C 1
ATOM 2610 O O . SER A 1 348 ? 33.841 -5.284 4.211 1.00 68.56 348 SER A O 1
ATOM 2612 N N . GLY A 1 349 ? 33.015 -7.027 3.068 1.00 70.50 349 GLY A N 1
ATOM 2613 C CA . GLY A 1 349 ? 34.001 -8.012 3.512 1.00 70.50 349 GLY A CA 1
ATOM 2614 C C . GLY A 1 349 ? 33.761 -9.404 2.921 1.00 70.50 349 GLY A C 1
ATOM 2615 O O . GLY A 1 349 ? 32.919 -9.580 2.041 1.00 70.50 349 GLY A O 1
ATOM 2616 N N . LYS A 1 350 ? 34.508 -10.405 3.409 1.00 72.00 350 LYS A N 1
ATOM 2617 C CA . LYS A 1 350 ? 34.243 -11.815 3.088 1.00 72.00 350 LYS A CA 1
ATOM 2618 C C . LYS A 1 350 ? 32.913 -12.225 3.721 1.00 72.00 350 LYS A C 1
ATOM 2620 O O . LYS A 1 350 ? 32.788 -12.193 4.941 1.00 72.00 350 LYS A O 1
ATOM 2625 N N . SER A 1 351 ? 31.946 -12.612 2.900 1.00 68.56 351 SER A N 1
ATOM 2626 C CA . SER A 1 351 ? 30.719 -13.264 3.352 1.00 68.56 351 SER A CA 1
ATOM 2627 C C . SER A 1 351 ? 30.918 -14.775 3.402 1.00 68.56 351 SER A C 1
ATOM 2629 O O . SER A 1 351 ? 31.684 -15.325 2.607 1.00 68.56 351 SER A O 1
ATOM 2631 N N . LYS A 1 352 ? 30.210 -15.434 4.321 1.00 73.94 352 LYS A N 1
ATOM 2632 C CA . LYS A 1 352 ? 30.096 -16.891 4.320 1.00 73.94 352 LYS A CA 1
ATOM 2633 C C . LYS A 1 352 ? 29.370 -17.342 3.053 1.00 73.94 352 LYS A C 1
ATOM 2635 O O . LYS A 1 352 ? 28.456 -16.653 2.596 1.00 73.94 352 LYS A O 1
ATOM 2640 N N . ASP A 1 353 ? 29.797 -18.453 2.469 1.00 79.44 353 ASP A N 1
ATOM 2641 C CA . ASP A 1 353 ? 29.027 -19.085 1.399 1.00 79.44 353 ASP A CA 1
ATOM 2642 C C . ASP A 1 353 ? 27.775 -19.786 1.959 1.00 79.44 353 ASP A C 1
ATOM 2644 O O . ASP A 1 353 ? 27.596 -19.927 3.171 1.00 79.44 353 ASP A O 1
ATOM 2648 N N . GLU A 1 354 ? 26.866 -20.191 1.073 1.00 74.25 354 GLU A N 1
ATOM 2649 C CA . GLU A 1 354 ? 25.594 -20.806 1.467 1.00 74.25 354 GLU A CA 1
ATOM 2650 C C . GLU A 1 354 ? 25.798 -22.100 2.271 1.00 74.25 354 GLU A C 1
ATOM 2652 O O . GLU A 1 354 ? 25.045 -22.367 3.204 1.00 74.25 354 GLU A O 1
ATOM 2657 N N . HIS A 1 355 ? 26.855 -22.870 1.986 1.00 81.06 355 HIS A N 1
ATOM 2658 C CA . HIS A 1 355 ? 27.165 -24.081 2.744 1.00 81.06 355 HIS A CA 1
ATOM 2659 C C . HIS A 1 355 ? 27.644 -23.743 4.155 1.00 81.06 355 HIS A C 1
ATOM 2661 O O . HIS A 1 355 ? 27.244 -24.412 5.102 1.00 81.06 355 HIS A O 1
ATOM 2667 N N . GLN A 1 356 ? 28.454 -22.696 4.305 1.00 84.06 356 GLN A N 1
ATOM 2668 C CA . GLN A 1 356 ? 28.914 -22.203 5.601 1.00 84.06 356 GLN A CA 1
ATOM 2669 C C . GLN A 1 356 ? 27.760 -21.654 6.449 1.00 84.06 356 GLN A C 1
ATOM 2671 O O . GLN A 1 356 ? 27.717 -21.912 7.649 1.00 84.06 356 GLN A O 1
ATOM 2676 N N . LEU A 1 357 ? 26.807 -20.941 5.838 1.00 80.69 357 LEU A N 1
ATOM 2677 C CA . LEU A 1 357 ? 25.605 -20.451 6.525 1.00 80.69 357 LEU A CA 1
ATOM 2678 C C . LEU A 1 357 ? 24.695 -21.604 6.971 1.00 80.69 357 LEU A C 1
ATOM 2680 O O . LEU A 1 357 ? 24.245 -21.629 8.113 1.00 80.69 357 LEU A O 1
ATOM 2684 N N . ILE A 1 358 ? 24.456 -22.584 6.094 1.00 80.56 358 ILE A N 1
ATOM 2685 C CA . ILE A 1 358 ? 23.653 -23.772 6.419 1.00 80.56 358 ILE A CA 1
ATOM 2686 C C . ILE A 1 358 ? 24.343 -24.621 7.494 1.00 80.56 358 ILE A C 1
ATOM 2688 O O . ILE A 1 358 ? 23.678 -25.098 8.410 1.00 80.56 358 ILE A O 1
ATOM 2692 N N . ALA A 1 359 ? 25.661 -24.815 7.403 1.00 85.75 359 ALA A N 1
ATOM 2693 C CA . ALA A 1 359 ? 26.427 -25.567 8.392 1.00 85.75 359 ALA A CA 1
ATOM 2694 C C . ALA A 1 359 ? 26.335 -24.919 9.777 1.00 85.75 359 ALA A C 1
ATOM 2696 O O . ALA A 1 359 ? 26.073 -25.614 10.754 1.00 85.75 359 ALA A O 1
ATOM 2697 N N . GLU A 1 360 ? 26.464 -23.596 9.856 1.00 85.56 360 GLU A N 1
ATOM 2698 C CA . GLU A 1 360 ? 26.328 -22.848 11.105 1.00 85.56 360 GLU A CA 1
ATOM 2699 C C . GLU A 1 360 ? 24.920 -22.960 11.704 1.00 85.56 360 GLU A C 1
ATOM 2701 O O . GLU A 1 360 ? 24.787 -23.313 12.875 1.00 85.56 360 GLU A O 1
ATOM 2706 N N . GLU A 1 361 ? 23.873 -22.748 10.902 1.00 83.56 361 GLU A N 1
ATOM 2707 C CA . GLU A 1 361 ? 22.481 -22.823 11.370 1.00 83.56 361 GLU A CA 1
ATOM 2708 C C . GLU A 1 361 ? 22.101 -24.241 11.835 1.00 83.56 361 GLU A C 1
ATOM 2710 O O . GLU A 1 361 ? 21.307 -24.426 12.757 1.00 83.56 361 GLU A O 1
ATOM 2715 N N . LEU A 1 362 ? 22.701 -25.266 11.220 1.00 88.31 362 LEU A N 1
ATOM 2716 C CA . LEU A 1 362 ? 22.505 -26.672 11.580 1.00 88.31 362 LEU A CA 1
ATOM 2717 C C . LEU A 1 362 ? 23.486 -27.177 12.652 1.00 88.31 362 LEU A C 1
ATOM 2719 O O . LEU A 1 362 ? 23.415 -28.349 13.029 1.00 88.31 362 LEU A O 1
ATOM 2723 N N . GLY A 1 363 ? 24.399 -26.333 13.144 1.00 85.19 363 GLY A N 1
ATOM 2724 C CA . GLY A 1 363 ? 25.416 -26.716 14.126 1.00 85.19 363 GLY A CA 1
ATOM 2725 C C . GLY A 1 363 ? 26.406 -27.776 13.625 1.00 85.19 363 GLY A C 1
ATOM 2726 O O . GLY A 1 363 ? 26.936 -28.551 14.424 1.00 85.19 363 GLY A O 1
ATOM 2727 N N . ILE A 1 364 ? 26.634 -27.849 12.313 1.00 81.44 364 ILE A N 1
ATOM 2728 C CA . ILE A 1 364 ? 27.616 -28.736 11.689 1.00 81.44 364 ILE A CA 1
ATOM 2729 C C . ILE A 1 364 ? 29.000 -28.087 11.858 1.00 81.44 364 ILE A C 1
ATOM 2731 O O . ILE A 1 364 ? 29.196 -26.967 11.384 1.00 81.44 364 ILE A O 1
ATOM 2735 N N . PRO A 1 365 ? 29.954 -28.741 12.547 1.00 70.56 365 PRO A N 1
ATOM 2736 C CA . PRO A 1 365 ? 31.301 -28.200 12.712 1.00 70.56 365 PRO A CA 1
ATOM 2737 C C . PRO A 1 365 ? 32.017 -28.071 11.358 1.00 70.56 365 PRO A C 1
ATOM 2739 O O . PRO A 1 365 ? 31.787 -28.897 10.473 1.00 70.56 365 PRO A O 1
ATOM 2742 N N . GLU A 1 366 ? 32.860 -27.035 11.232 1.00 60.78 366 GLU A N 1
ATOM 2743 C CA . GLU A 1 366 ? 33.661 -26.731 10.026 1.00 60.78 366 GLU A CA 1
ATOM 2744 C C . GLU A 1 366 ? 34.503 -27.908 9.513 1.00 60.78 366 GLU A C 1
ATOM 2746 O O . GLU A 1 366 ? 35.110 -28.632 10.342 1.00 60.78 366 GLU A O 1
#

Foldseek 3Di:
DDAFPLQVLVLVVVVVFFAPDDPVVLVVLLVLAEEEEEEEPLLQPAQLSVLLLLLLLLQCLLHHQEYEYEYPDDNSVVCSVVSVVSSCLAGVRRHYHPDCVSHAEYEYEAQDDDPDDHQYKAWEAAQQWTKIARPGHPYYHRFLANHNSNVSSVLRSLLVVLSSRVVGGDPSDRDHIFTAGNVVRDGPDRPPDDDRPDADEPAEEEEADCALVVLSVLSRLLRDPNYEHEYEYEAQDADDSNRSSRRSQDGPVRHRPQSQVVSCVSNVNDRYRYHGHNHQPVVCCVVVVDLAAAEYEAPDDDPVSLVVVVVSPHQKYWYWDDDPPDTDIDIAGRVPPDDHSVNVVPDPDDDDDPVRVVCVVVVNDD

pLDDT: mean 93.79, std 7.5, range [52.53, 98.88]